Protein AF-A0A0A0BNF6-F1 (afdb_monomer_lite)

Secondary structure (DSSP, 8-state):
--EEEEEEE--GGG--GGGGHHHHTTSS-PPPPPPSB-S-HHHHHHHT--SEEEEEEEEEEEETTEEEEEEE-TT-EEEEPEEEEGGGTEEEEPEEPPPEEEEEE-TTSSEEEEEEEEEEE-SS-EEEEETTEEEEEPPEEEEEEEEEEETTS-EEEEEEEE-SSSEEEEE-TT-BEEEEE----HHHHHHT--TTSSGGGT--PPPPEEEPPPHHHHHHHHHHHHT--EEEEE-TT-EEE-TT----EEEEEEES-EEEEETTEEEEEE-TT-EESTTHHHHSS-SSEEEESS-EEEEEEEGGGS-HHHHHHHHHHHHHHHHHHHHHH-

Organism: NCBI:txid947969

pLDDT: mean 84.26, std 13.22, range [32.94, 98.62]

Radius of gyration: 20.87 Å; chains: 1; bounding box: 51×52×54 Å

Foldseek 3Di:
DFKKKKFAFAAPLLQDDPSCVCCVVQFFHHADDDDQFDDDPPVCQVVQRTAKMAMWDWAFDDDPLFGPWIGTDPVGAMDGGWTQGNNNPDTFDWAWDDKDWDWAADPRRFKIKIKIKTWTFGRFFDFEQAVNDTDRGGAIWIWIKIWIAGSVRDIDIDTFATQLDDKMWMAGPRRGTFKIQFARPVVCSRYPDHPCCPVVNPHGHGTDMDGDDDPLLVVVVVLLVVVVFDKDKDAAFAWPFAFFAFDQKKKAWAGAKKFWAAPNHTQDIDGGSDIPPLVCNVVRTRRTIIGGRHTTMIGMDGNVSDDNVSSVVSVVVVVVVSVVSVVVVD

Structure (mmCIF, N/CA/C/O backbone):
data_AF-A0A0A0BNF6-F1
#
_entry.id   AF-A0A0A0BNF6-F1
#
loop_
_atom_site.group_PDB
_atom_site.id
_atom_site.type_symbol
_atom_site.label_atom_id
_atom_site.label_alt_id
_atom_site.label_comp_id
_atom_site.label_asym_id
_atom_site.label_entity_id
_atom_site.label_seq_id
_atom_site.pdbx_PDB_ins_code
_atom_site.Cartn_x
_atom_site.Cartn_y
_atom_site.Cartn_z
_atom_site.occupancy
_atom_site.B_iso_or_equiv
_atom_site.auth_seq_id
_atom_site.auth_comp_id
_atom_site.auth_asym_id
_atom_site.auth_atom_id
_atom_site.pdbx_PDB_model_num
ATOM 1 N N . MET A 1 1 ? 2.197 -11.815 -17.106 1.00 76.81 1 MET A N 1
ATOM 2 C CA . MET A 1 1 ? 3.406 -11.113 -17.608 1.00 76.81 1 MET A CA 1
ATOM 3 C C . MET A 1 1 ? 4.008 -10.358 -16.437 1.00 76.81 1 MET A C 1
ATOM 5 O O . MET A 1 1 ? 3.214 -9.896 -15.624 1.00 76.81 1 MET A O 1
ATOM 9 N N . PRO A 1 2 ? 5.340 -10.237 -16.316 1.00 91.12 2 PRO A N 1
ATOM 10 C CA . PRO A 1 2 ? 5.948 -9.496 -15.217 1.00 91.12 2 PRO A CA 1
ATOM 11 C C . PRO A 1 2 ? 5.423 -8.064 -15.157 1.00 91.12 2 PRO A C 1
ATOM 13 O O . PRO A 1 2 ? 5.433 -7.333 -16.150 1.00 91.12 2 PRO A O 1
ATOM 16 N N . GLY A 1 3 ? 4.923 -7.674 -13.995 1.00 95.75 3 GLY A N 1
ATOM 17 C CA . GLY A 1 3 ? 4.347 -6.360 -13.821 1.00 95.75 3 GLY A CA 1
ATOM 18 C C . GLY A 1 3 ? 3.919 -6.103 -12.394 1.00 95.75 3 GLY A C 1
ATOM 19 O O . GLY A 1 3 ? 3.832 -7.012 -11.574 1.00 95.75 3 GLY A O 1
ATOM 20 N N . VAL A 1 4 ? 3.658 -4.835 -12.127 1.00 98.00 4 VAL A N 1
ATOM 21 C CA . VAL A 1 4 ? 3.095 -4.353 -10.874 1.00 98.00 4 VAL A CA 1
ATOM 22 C C . VAL A 1 4 ? 2.164 -3.194 -11.187 1.00 98.00 4 VAL A C 1
ATOM 24 O O . VAL A 1 4 ? 2.444 -2.357 -12.052 1.00 98.00 4 VAL A O 1
ATOM 27 N N . THR A 1 5 ? 1.028 -3.156 -10.505 1.00 98.06 5 THR A N 1
ATOM 28 C CA . THR A 1 5 ? 0.061 -2.069 -10.634 1.00 98.06 5 THR A CA 1
ATOM 29 C C . THR A 1 5 ? -0.283 -1.540 -9.258 1.00 98.06 5 THR A C 1
ATOM 31 O O . THR A 1 5 ? -0.680 -2.305 -8.397 1.00 98.06 5 THR A O 1
ATOM 34 N N . SER A 1 6 ? -0.199 -0.231 -9.049 1.00 97.25 6 SER A N 1
ATOM 35 C CA . SER A 1 6 ? -0.789 0.417 -7.882 1.00 97.25 6 SER A CA 1
ATOM 36 C C . SER A 1 6 ? -2.093 1.111 -8.257 1.00 97.25 6 SER A C 1
ATOM 38 O O . SER A 1 6 ? -2.159 1.778 -9.289 1.00 97.25 6 SER A O 1
ATOM 40 N N . VAL A 1 7 ? -3.116 0.982 -7.411 1.00 95.44 7 VAL A N 1
ATOM 41 C CA . VAL A 1 7 ? -4.416 1.653 -7.532 1.00 95.44 7 VAL A CA 1
ATOM 42 C C . VAL A 1 7 ? -4.679 2.474 -6.277 1.00 95.44 7 VAL A C 1
ATOM 44 O O . VAL A 1 7 ? -4.701 1.962 -5.160 1.00 95.44 7 VAL A O 1
ATOM 47 N N . SER A 1 8 ? -4.918 3.763 -6.477 1.00 91.50 8 SER A N 1
ATOM 48 C CA . SER A 1 8 ? -5.162 4.736 -5.417 1.00 91.50 8 SER A CA 1
ATOM 49 C C . SER A 1 8 ? -6.657 5.005 -5.274 1.00 91.50 8 SER A C 1
ATOM 51 O O . SER A 1 8 ? -7.303 5.340 -6.269 1.00 91.50 8 SER A O 1
ATOM 53 N N . TRP A 1 9 ? -7.214 4.926 -4.068 1.00 87.69 9 TRP A N 1
ATOM 54 C CA . TRP A 1 9 ? -8.649 5.103 -3.810 1.00 87.69 9 TRP A CA 1
ATOM 55 C C . TRP A 1 9 ? -8.900 5.734 -2.437 1.00 87.69 9 TRP A C 1
ATOM 57 O O . TRP A 1 9 ? -8.053 5.652 -1.550 1.00 87.69 9 TRP A O 1
ATOM 67 N N . ILE A 1 10 ? -10.040 6.412 -2.273 1.00 81.19 10 ILE A N 1
ATOM 68 C CA . ILE A 1 10 ? -10.411 7.111 -1.036 1.00 81.19 10 ILE A CA 1
ATOM 69 C C . ILE A 1 10 ? -11.354 6.237 -0.195 1.00 81.19 10 ILE A C 1
ATOM 71 O O . ILE A 1 10 ? -12.571 6.280 -0.414 1.00 81.19 10 ILE A O 1
ATOM 75 N N . PRO A 1 11 ? -10.824 5.495 0.792 1.00 75.25 11 PRO A N 1
ATOM 76 C CA . PRO A 1 11 ? -11.641 4.835 1.799 1.00 75.25 11 PRO A CA 1
ATOM 77 C C . PRO A 1 11 ? -12.387 5.839 2.677 1.00 75.25 11 PRO A C 1
ATOM 79 O O . PRO A 1 11 ? -11.912 6.943 2.964 1.00 75.25 11 PRO A O 1
ATOM 82 N N . SER A 1 12 ? -13.559 5.430 3.152 1.00 70.88 12 SER A N 1
ATOM 83 C CA . SER A 1 12 ? -14.419 6.270 3.989 1.00 70.88 12 SER A CA 1
ATOM 84 C C . SER A 1 12 ? -13.810 6.595 5.358 1.00 70.88 12 SER A C 1
ATOM 86 O O . SER A 1 12 ? -13.983 7.697 5.880 1.00 70.88 12 SER A O 1
ATOM 88 N N . GLU A 1 13 ? -13.046 5.660 5.911 1.00 70.75 13 GLU A N 1
ATOM 89 C CA . GLU A 1 13 ? -12.443 5.684 7.241 1.00 70.75 13 GLU A CA 1
ATOM 90 C C . GLU A 1 13 ? -11.229 6.621 7.353 1.00 70.75 13 GLU A C 1
ATOM 92 O O . GLU A 1 13 ? -10.901 7.084 8.455 1.00 70.75 13 GLU A O 1
ATOM 97 N N . LEU A 1 14 ? -10.604 6.964 6.219 1.00 68.62 14 LEU A N 1
ATOM 98 C CA . LEU A 1 14 ? -9.517 7.946 6.158 1.00 68.62 14 LEU A CA 1
ATOM 99 C C . LEU A 1 14 ? -10.025 9.396 6.126 1.00 68.62 14 LEU A C 1
ATOM 101 O O . LEU A 1 14 ? -9.249 10.325 6.340 1.00 68.62 14 LEU A O 1
ATOM 105 N N . ILE A 1 15 ? -11.324 9.628 5.902 1.00 69.88 15 ILE A N 1
ATOM 106 C CA . ILE A 1 15 ? -11.892 10.981 5.825 1.00 69.88 15 ILE A CA 1
ATOM 107 C C . ILE A 1 15 ? -12.547 11.352 7.154 1.00 69.88 15 ILE A C 1
ATOM 109 O O . ILE A 1 15 ? -13.624 10.869 7.517 1.00 69.88 15 ILE A O 1
ATOM 113 N N . ARG A 1 16 ? -11.899 12.261 7.890 1.00 64.69 16 ARG A N 1
ATOM 114 C CA . ARG A 1 16 ? -12.320 12.680 9.236 1.00 64.69 16 ARG A CA 1
ATOM 115 C C . ARG A 1 16 ? -12.341 14.193 9.399 1.00 64.69 16 ARG A C 1
ATOM 117 O O . ARG A 1 16 ? -11.685 14.927 8.665 1.00 64.69 16 ARG A O 1
ATOM 124 N N . GLY A 1 17 ? -13.096 14.655 10.395 1.00 67.31 17 GLY A N 1
ATOM 125 C CA . GLY A 1 17 ? -13.172 16.074 10.738 1.00 67.31 17 GLY A CA 1
ATOM 126 C C . GLY A 1 17 ? -13.649 16.940 9.560 1.00 67.31 17 GLY A C 1
ATOM 127 O O . GLY A 1 17 ? -14.520 16.504 8.805 1.00 67.31 17 GLY A O 1
ATOM 128 N N . PRO A 1 18 ? -13.081 18.145 9.366 1.00 63.09 18 PRO A N 1
ATOM 129 C CA . PRO A 1 18 ? -13.495 19.070 8.306 1.00 63.09 18 PRO A CA 1
ATOM 130 C C . PRO A 1 18 ? -13.417 18.495 6.884 1.00 63.09 18 PRO A C 1
ATOM 132 O O . PRO A 1 18 ? -14.172 18.927 6.016 1.00 63.09 18 PRO A O 1
ATOM 135 N N . MET A 1 19 ? -12.568 17.486 6.643 1.00 66.75 19 MET A N 1
ATOM 136 C CA . MET A 1 19 ? -12.470 16.817 5.339 1.00 66.75 19 MET A CA 1
ATOM 137 C C . MET A 1 19 ? -13.726 16.047 4.943 1.00 66.75 19 MET A C 1
ATOM 139 O O . MET A 1 19 ? -13.903 15.757 3.764 1.00 66.75 19 MET A O 1
ATOM 143 N N . ARG A 1 20 ? -14.614 15.737 5.895 1.00 71.00 20 ARG A N 1
ATOM 144 C CA . ARG A 1 20 ? -15.896 15.083 5.611 1.00 71.00 20 ARG A CA 1
ATOM 145 C C . ARG A 1 20 ? -16.911 16.014 4.963 1.00 71.00 20 ARG A C 1
ATOM 147 O O . ARG A 1 20 ? -17.756 15.538 4.218 1.00 71.00 20 ARG A O 1
ATOM 154 N N . VAL A 1 21 ? -16.812 17.327 5.188 1.00 70.12 21 VAL A N 1
ATOM 155 C CA . VAL A 1 21 ? -17.841 18.302 4.782 1.00 70.12 21 VAL A CA 1
ATOM 156 C C . VAL A 1 21 ? -18.198 18.207 3.288 1.00 70.12 21 VAL A C 1
ATOM 158 O O . VAL A 1 21 ? -19.385 18.140 2.981 1.00 70.12 21 VAL A O 1
ATOM 161 N N . PRO A 1 22 ? -17.246 18.119 2.336 1.00 68.31 22 PRO A N 1
ATOM 162 C CA . PRO A 1 22 ? -17.598 17.957 0.924 1.00 68.31 22 PRO A CA 1
ATOM 163 C C . PRO A 1 22 ? -18.299 16.627 0.598 1.00 68.31 22 PRO A C 1
ATOM 165 O O . PRO A 1 22 ? -19.095 16.576 -0.338 1.00 68.31 22 PRO A O 1
ATOM 168 N N . PHE A 1 23 ? -18.014 15.561 1.349 1.00 73.12 23 PHE A N 1
ATOM 169 C CA . PHE A 1 23 ? -18.637 14.245 1.179 1.00 73.12 23 PHE A CA 1
ATOM 170 C C . PHE A 1 23 ? -20.057 14.245 1.757 1.00 73.12 23 PHE A C 1
ATOM 172 O O . PHE A 1 23 ? -20.996 13.850 1.073 1.00 73.12 23 PHE A O 1
ATOM 179 N N . ASP A 1 24 ? -20.229 14.777 2.971 1.00 70.56 24 ASP A N 1
ATOM 180 C CA . ASP A 1 24 ? -21.525 14.870 3.654 1.00 70.56 24 ASP A CA 1
ATOM 181 C C . ASP A 1 24 ? -22.503 15.808 2.907 1.00 70.56 24 ASP A C 1
ATOM 183 O O . ASP A 1 24 ? -23.712 15.587 2.914 1.00 70.56 24 ASP A O 1
ATOM 187 N N . LEU A 1 25 ? -21.987 16.831 2.208 1.00 70.50 25 LEU A N 1
ATOM 188 C CA . LEU A 1 25 ? -22.765 17.727 1.338 1.00 70.50 25 LEU A CA 1
ATOM 189 C C . LEU A 1 25 ? -23.039 17.154 -0.069 1.00 70.50 25 LEU A C 1
ATOM 191 O O . LEU A 1 25 ? -23.641 17.840 -0.896 1.00 70.50 25 LEU A O 1
ATOM 195 N N . GLY A 1 26 ? -22.578 15.936 -0.380 1.00 64.56 26 GLY A N 1
ATOM 196 C CA . GLY A 1 26 ? -22.773 15.298 -1.689 1.00 64.56 26 GLY A CA 1
ATOM 197 C C . GLY A 1 26 ? -21.989 15.942 -2.841 1.00 64.56 26 GLY A C 1
ATOM 198 O O . GLY A 1 26 ? -22.292 15.701 -4.014 1.00 64.56 26 GLY A O 1
ATOM 199 N N . LEU A 1 27 ? -20.980 16.766 -2.534 1.00 66.25 27 LEU A N 1
ATOM 200 C CA . LEU A 1 27 ? -20.121 17.395 -3.542 1.00 66.25 27 LEU A CA 1
ATOM 201 C C . LEU A 1 27 ? -19.157 16.378 -4.166 1.00 66.25 27 LEU A C 1
ATOM 203 O O . LEU A 1 27 ? -18.847 16.492 -5.349 1.00 66.25 27 LEU A O 1
ATOM 207 N N . THR A 1 28 ? -18.718 15.384 -3.391 1.00 69.56 28 THR A N 1
ATOM 208 C CA . THR A 1 28 ? -17.876 14.249 -3.808 1.00 69.56 28 THR A CA 1
ATOM 209 C C . THR A 1 28 ? -18.385 12.955 -3.163 1.00 69.56 28 THR A C 1
ATOM 211 O O . THR A 1 28 ? -19.236 12.993 -2.278 1.00 69.56 28 THR A O 1
ATOM 214 N N . HIS A 1 29 ? -17.868 11.807 -3.598 1.00 68.25 29 HIS A N 1
ATOM 215 C CA . HIS A 1 29 ? -18.202 10.491 -3.057 1.00 68.25 29 HIS A CA 1
ATOM 216 C C . HIS A 1 29 ? -16.966 9.783 -2.489 1.00 68.25 29 HIS A C 1
ATOM 218 O O . HIS A 1 29 ? -15.833 10.069 -2.895 1.00 68.25 29 HIS A O 1
ATOM 224 N N . TYR A 1 30 ? -17.208 8.850 -1.567 1.00 71.62 30 TYR A N 1
ATOM 225 C CA . TYR A 1 30 ? -16.242 7.816 -1.195 1.00 71.62 30 TYR A CA 1
ATOM 226 C C . TYR A 1 30 ? -16.080 6.822 -2.344 1.00 71.62 30 TYR A C 1
ATOM 228 O O . TYR A 1 30 ? -17.013 6.627 -3.129 1.00 71.62 30 TYR A O 1
ATOM 236 N N . ASP A 1 31 ? -14.912 6.200 -2.447 1.00 69.19 31 ASP A N 1
ATOM 237 C CA . ASP A 1 31 ? -14.696 5.153 -3.438 1.00 69.19 31 ASP A CA 1
ATOM 238 C C . ASP A 1 31 ? -15.110 3.808 -2.826 1.00 69.19 31 ASP A C 1
ATOM 240 O O . ASP A 1 31 ? -14.743 3.490 -1.695 1.00 69.19 31 ASP A O 1
ATOM 244 N N . GLU A 1 32 ? -15.885 3.008 -3.559 1.00 76.25 32 GLU A N 1
ATOM 245 C CA . GLU A 1 32 ? -15.980 1.582 -3.241 1.00 76.25 32 GLU A CA 1
ATOM 246 C C . GLU A 1 32 ? -14.586 0.961 -3.416 1.00 76.25 32 GLU A C 1
ATOM 248 O O . GLU A 1 32 ? -13.940 1.268 -4.431 1.00 76.25 32 GLU A O 1
ATOM 253 N N . PRO A 1 33 ? -14.146 0.074 -2.501 1.00 82.25 33 PRO A N 1
ATOM 254 C CA . PRO A 1 33 ? -12.843 -0.569 -2.598 1.00 82.25 33 PRO A CA 1
ATOM 255 C C . PRO A 1 33 ? -12.634 -1.163 -3.995 1.00 82.25 33 PRO A C 1
ATOM 257 O O . PRO A 1 33 ? -13.583 -1.723 -4.562 1.00 82.25 33 PRO A O 1
ATOM 260 N N . PRO A 1 34 ? -11.445 -1.018 -4.597 1.00 89.12 34 PRO A N 1
ATOM 261 C CA . PRO A 1 34 ? -11.097 -1.749 -5.807 1.00 89.12 34 PRO A CA 1
ATOM 262 C C . PRO A 1 34 ? -11.334 -3.268 -5.647 1.00 89.12 34 PRO A C 1
ATOM 264 O O . PRO A 1 34 ? -11.399 -3.761 -4.524 1.00 89.12 34 PRO A O 1
ATOM 267 N N . PRO A 1 35 ? -11.525 -4.021 -6.742 1.00 90.88 35 PRO A N 1
ATOM 268 C CA . PRO A 1 35 ? -11.655 -5.476 -6.662 1.00 90.88 35 PRO A CA 1
ATOM 269 C C . PRO A 1 35 ? -10.321 -6.134 -6.279 1.00 90.88 35 PRO A C 1
ATOM 271 O O . PRO A 1 35 ? -9.269 -5.600 -6.604 1.00 90.88 35 PRO A O 1
ATOM 274 N N . ASP A 1 36 ? -10.363 -7.334 -5.692 1.00 90.88 36 ASP A N 1
ATOM 275 C CA . ASP A 1 36 ? -9.155 -8.131 -5.388 1.00 90.88 36 ASP A CA 1
ATOM 276 C C . ASP A 1 36 ? -8.396 -8.588 -6.639 1.00 90.88 36 ASP A C 1
ATOM 278 O O . ASP A 1 36 ? -7.227 -8.962 -6.564 1.00 90.88 36 ASP A O 1
ATOM 282 N N . HIS A 1 37 ? -9.072 -8.566 -7.789 1.00 94.19 37 HIS A N 1
ATOM 283 C CA . HIS A 1 37 ? -8.497 -8.884 -9.083 1.00 94.19 37 HIS A CA 1
ATOM 284 C C . HIS A 1 37 ? -8.765 -7.765 -10.095 1.00 94.19 37 HIS A C 1
ATOM 286 O O . HIS A 1 37 ? -9.909 -7.341 -10.288 1.00 94.19 37 HIS A O 1
ATOM 292 N N . LEU A 1 38 ? -7.715 -7.276 -10.754 1.00 93.19 38 LEU A N 1
ATOM 293 C CA . LEU A 1 38 ? -7.802 -6.212 -11.753 1.00 93.19 38 LEU A CA 1
ATOM 294 C C . LEU A 1 38 ? -8.025 -6.765 -13.163 1.00 93.19 38 LEU A C 1
ATOM 296 O O . LEU A 1 38 ? -7.084 -6.927 -13.935 1.00 93.19 38 LEU A O 1
ATOM 300 N N . ASP A 1 39 ? -9.293 -6.949 -13.530 1.00 89.56 39 ASP A N 1
ATOM 301 C CA . ASP A 1 39 ? -9.667 -7.404 -14.877 1.00 89.56 39 ASP A CA 1
ATOM 302 C C . ASP A 1 39 ? -9.733 -6.267 -15.911 1.00 89.56 39 ASP A C 1
ATOM 304 O O . ASP A 1 39 ? -9.170 -6.357 -17.002 1.00 89.56 39 ASP A O 1
ATOM 308 N N . ASP A 1 40 ? -10.439 -5.178 -15.586 1.00 90.31 40 ASP A N 1
ATOM 309 C CA . ASP A 1 40 ? -10.732 -4.090 -16.527 1.00 90.31 40 ASP A CA 1
ATOM 310 C C . ASP A 1 40 ? -10.530 -2.711 -15.878 1.00 90.31 40 ASP A C 1
ATOM 312 O O . ASP A 1 40 ? -11.454 -2.059 -15.374 1.00 90.31 40 ASP A O 1
ATOM 316 N N . LEU A 1 41 ? -9.286 -2.225 -15.939 1.00 90.69 41 LEU A N 1
ATOM 317 C CA . LEU A 1 41 ? -8.921 -0.876 -15.493 1.00 90.69 41 LEU A CA 1
ATOM 318 C C . LEU A 1 41 ? -9.710 0.222 -16.226 1.00 90.69 41 LEU A C 1
ATOM 320 O O . LEU A 1 41 ? -9.985 1.277 -15.647 1.00 90.69 41 LEU A O 1
ATOM 324 N N . ALA A 1 42 ? -10.101 0.005 -17.486 1.00 90.00 42 ALA A N 1
ATOM 325 C CA . ALA A 1 42 ? -10.857 0.990 -18.250 1.00 90.00 42 ALA A CA 1
ATOM 326 C C . ALA A 1 42 ? -12.309 1.090 -17.757 1.00 90.00 42 ALA A C 1
ATOM 328 O O . ALA A 1 42 ? -12.857 2.196 -17.685 1.00 90.00 42 ALA A O 1
ATOM 329 N N . ALA A 1 43 ? -12.939 -0.025 -17.378 1.00 90.69 43 ALA A N 1
ATOM 330 C CA . ALA A 1 43 ? -14.236 -0.025 -16.704 1.00 90.69 43 ALA A CA 1
ATOM 331 C C . ALA A 1 43 ? -14.167 0.669 -15.341 1.00 90.69 43 ALA A C 1
ATOM 333 O O . ALA A 1 43 ? -14.973 1.570 -15.092 1.00 90.69 43 ALA A O 1
ATOM 334 N N . LEU A 1 44 ? -13.172 0.340 -14.506 1.00 90.31 44 LEU A N 1
ATOM 335 C CA . LEU A 1 44 ? -12.977 0.999 -13.208 1.00 90.31 44 LEU A CA 1
ATOM 336 C C . LEU A 1 44 ? -12.803 2.516 -13.368 1.00 90.31 44 LEU A C 1
ATOM 338 O O . LEU A 1 44 ? -13.416 3.301 -12.638 1.00 90.31 44 LEU A O 1
ATOM 342 N N . ARG A 1 45 ? -12.047 2.951 -14.385 1.00 88.19 45 ARG A N 1
ATOM 343 C CA . ARG A 1 45 ? -11.871 4.375 -14.697 1.00 88.19 45 ARG A CA 1
ATOM 344 C C . ARG A 1 45 ? -13.183 5.046 -15.091 1.00 88.19 45 ARG A C 1
ATOM 346 O O . ARG A 1 45 ? -13.485 6.125 -14.587 1.00 88.19 45 ARG A O 1
ATOM 353 N N . ARG A 1 46 ? -13.964 4.430 -15.990 1.00 86.69 46 ARG A N 1
ATOM 354 C CA . ARG A 1 46 ? -15.270 4.958 -16.439 1.00 86.69 46 ARG A CA 1
ATOM 355 C C . ARG A 1 46 ? -16.270 5.074 -15.290 1.00 86.69 46 ARG A C 1
ATOM 357 O O . ARG A 1 46 ? -17.070 6.007 -15.287 1.00 86.69 46 ARG A O 1
ATOM 364 N N . ALA A 1 47 ? -16.202 4.153 -14.333 1.00 83.75 47 ALA A N 1
ATOM 365 C CA . ALA A 1 47 ? -17.023 4.154 -13.129 1.00 83.75 47 ALA A CA 1
ATOM 366 C C . ALA A 1 47 ? -16.524 5.129 -12.041 1.00 83.75 47 ALA A C 1
ATOM 368 O O . ALA A 1 47 ? -17.234 5.354 -11.067 1.00 83.75 47 ALA A O 1
ATOM 369 N N . GLY A 1 48 ? -15.340 5.737 -12.200 1.00 81.94 48 GLY A N 1
ATOM 370 C CA . GLY A 1 48 ? -14.760 6.639 -11.198 1.00 81.94 48 GLY A CA 1
ATOM 371 C C . GLY A 1 48 ? -14.328 5.916 -9.918 1.00 81.94 48 GLY A C 1
ATOM 372 O O . GLY A 1 48 ? -14.441 6.474 -8.835 1.00 81.94 48 GLY A O 1
ATOM 373 N N . ARG A 1 49 ? -13.872 4.662 -10.039 1.00 85.38 49 ARG A N 1
ATOM 374 C CA . ARG A 1 49 ? -13.565 3.755 -8.915 1.00 85.38 49 ARG A CA 1
ATOM 375 C C . ARG A 1 49 ? -12.143 3.875 -8.362 1.00 85.38 49 ARG A C 1
ATOM 377 O O . ARG A 1 49 ? -11.776 3.141 -7.455 1.00 85.38 49 ARG A O 1
ATOM 384 N N . PHE A 1 50 ? -11.339 4.778 -8.913 1.00 88.81 50 PHE A N 1
ATOM 385 C CA . PHE A 1 50 ? -9.999 5.081 -8.423 1.00 88.81 50 PHE A CA 1
ATOM 386 C C . PHE A 1 50 ? -9.637 6.538 -8.708 1.00 88.81 50 PHE A C 1
ATOM 388 O O . PHE A 1 50 ? -10.209 7.187 -9.587 1.00 88.81 50 PHE A O 1
ATOM 395 N N . ARG A 1 51 ? -8.630 7.042 -7.994 1.00 87.06 51 ARG A N 1
ATOM 396 C CA . ARG A 1 51 ? -8.046 8.378 -8.176 1.00 87.06 51 ARG A CA 1
ATOM 397 C C . ARG A 1 51 ? -6.852 8.361 -9.108 1.00 87.06 51 ARG A C 1
ATOM 399 O O . ARG A 1 51 ? -6.712 9.257 -9.938 1.00 87.06 51 ARG A O 1
ATOM 406 N N . MET A 1 52 ? -6.024 7.333 -9.000 1.00 91.50 52 MET A N 1
ATOM 407 C CA . MET A 1 52 ? -4.820 7.187 -9.802 1.00 91.50 52 MET A CA 1
ATOM 408 C C . MET A 1 52 ? -4.419 5.716 -9.902 1.00 91.50 52 MET A C 1
ATOM 410 O O . MET A 1 52 ? -4.620 4.956 -8.959 1.00 91.50 52 MET A O 1
ATOM 414 N N . VAL A 1 53 ? -3.852 5.342 -11.042 1.00 95.06 53 VAL A N 1
ATOM 415 C CA . VAL A 1 53 ? -3.175 4.070 -11.278 1.00 95.06 53 VAL A CA 1
ATOM 416 C C . VAL A 1 53 ? -1.737 4.352 -11.698 1.00 95.06 53 VAL A C 1
ATOM 418 O O . VAL A 1 53 ? -1.509 5.247 -12.511 1.00 95.06 53 VAL A O 1
ATOM 421 N N . ASN A 1 54 ? -0.789 3.576 -11.181 1.00 97.44 54 ASN A N 1
ATOM 422 C CA . ASN A 1 54 ? 0.574 3.465 -11.704 1.00 97.44 54 ASN A CA 1
ATOM 423 C C . ASN A 1 54 ? 0.780 2.023 -12.149 1.00 97.44 54 ASN A C 1
ATOM 425 O O . ASN A 1 54 ? 0.710 1.128 -11.312 1.00 97.44 54 ASN A O 1
ATOM 429 N N . ARG A 1 55 ? 1.000 1.786 -13.440 1.00 97.56 55 ARG A N 1
ATOM 430 C CA . ARG A 1 55 ? 1.232 0.444 -13.976 1.00 97.56 55 ARG A CA 1
ATOM 431 C C . ARG A 1 55 ? 2.628 0.356 -14.572 1.00 97.56 55 ARG A C 1
ATOM 433 O O . ARG A 1 55 ? 2.978 1.185 -15.410 1.00 97.56 55 ARG A O 1
ATOM 440 N N . VAL A 1 56 ? 3.389 -0.662 -14.177 1.00 98.31 56 VAL A N 1
ATOM 441 C CA . VAL A 1 56 ? 4.700 -1.003 -14.743 1.00 98.31 56 VAL A CA 1
ATOM 442 C C . VAL A 1 56 ? 4.643 -2.427 -15.268 1.00 98.31 56 VAL A C 1
ATOM 444 O O . VAL A 1 56 ? 4.372 -3.356 -14.516 1.00 98.31 56 VAL A O 1
ATOM 447 N N . VAL A 1 57 ? 4.879 -2.593 -16.565 1.00 97.69 57 VAL A N 1
ATOM 448 C CA . VAL A 1 57 ? 4.950 -3.886 -17.249 1.00 97.69 57 VAL A CA 1
ATOM 449 C C . VAL A 1 57 ? 6.161 -3.858 -18.172 1.00 97.69 57 VAL A C 1
ATOM 451 O O . VAL A 1 57 ? 6.276 -2.998 -19.050 1.00 97.69 57 VAL A O 1
ATOM 454 N N . ALA A 1 58 ? 7.089 -4.779 -17.970 1.00 97.88 58 ALA A N 1
ATOM 455 C CA . ALA A 1 58 ? 8.312 -4.835 -18.752 1.00 97.88 58 ALA A CA 1
ATOM 456 C C . ALA A 1 58 ? 8.815 -6.272 -18.866 1.00 97.88 58 ALA A C 1
ATOM 458 O O . ALA A 1 58 ? 8.428 -7.148 -18.095 1.00 97.88 58 ALA A O 1
ATOM 459 N N . GLU A 1 59 ? 9.696 -6.490 -19.832 1.00 97.00 59 GLU A N 1
ATOM 460 C CA . GLU A 1 59 ? 10.405 -7.750 -20.031 1.00 97.00 59 GLU A CA 1
ATOM 461 C C . GLU A 1 59 ? 11.910 -7.502 -19.967 1.00 97.00 59 GLU A C 1
ATOM 463 O O . GLU A 1 59 ? 12.384 -6.479 -20.464 1.00 97.00 59 GLU A O 1
ATOM 468 N N . ALA A 1 60 ? 12.662 -8.425 -19.365 1.00 97.44 60 ALA A N 1
ATOM 469 C CA . ALA A 1 60 ? 14.118 -8.364 -19.390 1.00 97.44 60 ALA A CA 1
ATOM 470 C C . ALA A 1 60 ? 14.627 -8.705 -20.795 1.00 97.44 60 ALA A C 1
ATOM 472 O O . ALA A 1 60 ? 14.165 -9.658 -21.423 1.00 97.44 60 ALA A O 1
ATOM 473 N N . GLU A 1 61 ? 15.604 -7.943 -21.270 1.00 97.75 61 GLU A N 1
ATOM 474 C CA . GLU A 1 61 ? 16.389 -8.296 -22.448 1.00 97.75 61 GLU A CA 1
ATOM 475 C C . GLU A 1 61 ? 17.585 -9.120 -21.963 1.00 97.75 61 GLU A C 1
ATOM 477 O O . GLU A 1 61 ? 18.330 -8.669 -21.091 1.00 97.75 61 GLU A O 1
ATOM 482 N N . VAL A 1 62 ? 17.719 -10.354 -22.462 1.00 97.38 62 VAL A N 1
ATOM 483 C CA . VAL A 1 62 ? 18.711 -11.325 -21.979 1.00 97.38 62 VAL A CA 1
ATOM 484 C C . VAL A 1 62 ? 19.577 -11.808 -23.138 1.00 97.38 62 VAL A C 1
ATOM 486 O O . VAL A 1 62 ? 19.066 -12.353 -24.116 1.00 97.38 62 VAL A O 1
ATOM 489 N N . GLU A 1 63 ? 20.892 -11.659 -22.996 1.00 96.88 63 GLU A N 1
ATOM 490 C CA . GLU A 1 63 ? 21.911 -12.136 -23.934 1.00 96.88 63 GLU A CA 1
ATOM 491 C C . GLU A 1 63 ? 22.906 -13.029 -23.186 1.00 96.88 63 GLU A C 1
ATOM 493 O O . GLU A 1 63 ? 23.398 -12.665 -22.120 1.00 96.88 63 GLU A O 1
ATOM 498 N N . ASP A 1 64 ? 23.169 -14.230 -23.709 1.00 94.50 64 ASP A N 1
ATOM 499 C CA . ASP A 1 64 ? 24.090 -15.210 -23.108 1.00 94.50 64 ASP A CA 1
ATOM 500 C C . ASP A 1 64 ? 23.854 -15.462 -21.601 1.00 94.50 64 ASP A C 1
ATOM 502 O O . ASP A 1 64 ? 24.783 -15.655 -20.814 1.00 94.50 64 ASP A O 1
ATOM 506 N N . GLY A 1 65 ? 22.582 -15.452 -21.186 1.00 92.94 65 GLY A N 1
ATOM 507 C CA . GLY A 1 65 ? 22.171 -15.661 -19.794 1.00 92.94 65 GLY A CA 1
ATOM 508 C C . GLY A 1 65 ? 22.384 -14.459 -18.867 1.00 92.94 65 GLY A C 1
ATOM 509 O O . GLY A 1 65 ? 22.248 -14.614 -17.655 1.00 92.94 65 GLY A O 1
ATOM 510 N N . ARG A 1 66 ? 22.707 -13.274 -19.402 1.00 96.56 66 ARG A N 1
ATOM 511 C CA . ARG A 1 66 ? 22.828 -12.016 -18.650 1.00 96.56 66 ARG A CA 1
ATOM 512 C C . ARG A 1 66 ? 21.788 -11.007 -19.106 1.00 96.56 66 ARG A C 1
ATOM 514 O O . ARG A 1 66 ? 21.504 -10.892 -20.294 1.00 96.56 66 ARG A O 1
ATOM 521 N N . VAL A 1 67 ? 21.254 -10.245 -18.163 1.00 97.56 67 VAL A N 1
ATOM 522 C CA . VAL A 1 67 ? 20.369 -9.122 -18.453 1.00 97.56 67 VAL A CA 1
ATOM 523 C C . VAL A 1 67 ? 21.182 -7.966 -19.033 1.00 97.56 67 VAL A C 1
ATOM 525 O O . VAL A 1 67 ? 22.167 -7.538 -18.433 1.00 97.56 67 VAL A O 1
ATOM 528 N N . THR A 1 68 ? 20.764 -7.456 -20.189 1.00 97.81 68 THR A N 1
ATOM 529 C CA . THR A 1 68 ? 21.397 -6.325 -20.891 1.00 97.81 68 THR A CA 1
ATOM 530 C C . THR A 1 68 ? 20.520 -5.077 -20.916 1.00 97.81 68 THR A C 1
ATOM 532 O O . THR A 1 68 ? 21.017 -3.975 -21.153 1.00 97.81 68 THR A O 1
ATOM 535 N N . GLY A 1 69 ? 19.229 -5.224 -20.625 1.00 97.81 69 GLY A N 1
ATOM 536 C CA . GLY A 1 69 ? 18.260 -4.141 -20.687 1.00 97.81 69 GLY A CA 1
ATOM 537 C C . GLY A 1 69 ? 16.864 -4.584 -20.270 1.00 97.81 69 GLY A C 1
ATOM 538 O O . GLY A 1 69 ? 16.661 -5.684 -19.753 1.00 97.81 69 GLY A O 1
ATOM 539 N N . ALA A 1 70 ? 15.891 -3.707 -20.499 1.00 97.75 70 ALA A N 1
ATOM 540 C CA . ALA A 1 70 ? 14.481 -4.023 -20.336 1.00 97.75 70 ALA A CA 1
ATOM 541 C C . ALA A 1 70 ? 13.655 -3.389 -21.451 1.00 97.75 70 ALA A C 1
ATOM 543 O O . ALA A 1 70 ? 13.750 -2.186 -21.717 1.00 97.75 70 ALA A O 1
ATOM 544 N N . ARG A 1 71 ? 12.746 -4.178 -22.015 1.00 97.44 71 ARG A N 1
ATOM 545 C CA . ARG A 1 71 ? 11.712 -3.703 -22.922 1.00 97.44 71 ARG A CA 1
ATOM 546 C C . ARG A 1 71 ? 10.484 -3.298 -22.116 1.00 97.44 71 ARG A C 1
ATOM 548 O O . ARG A 1 71 ? 9.714 -4.142 -21.661 1.00 97.44 71 ARG A O 1
ATOM 555 N N . VAL A 1 72 ? 10.292 -1.993 -21.944 1.00 97.75 72 VAL A N 1
ATOM 556 C CA . VAL A 1 72 ? 9.092 -1.442 -21.297 1.00 97.75 72 VAL A CA 1
ATOM 557 C C . VAL A 1 72 ? 7.902 -1.566 -22.246 1.00 97.75 72 VAL A C 1
ATOM 559 O O . VAL A 1 72 ? 7.944 -1.060 -23.369 1.00 97.75 72 VAL A O 1
ATOM 562 N N . LEU A 1 73 ? 6.843 -2.239 -21.799 1.00 96.94 73 LEU A N 1
ATOM 563 C CA . LEU A 1 73 ? 5.678 -2.516 -22.631 1.00 96.94 73 LEU A CA 1
ATOM 564 C C . LEU A 1 73 ? 4.716 -1.311 -22.700 1.00 96.94 73 LEU A C 1
ATOM 566 O O . LEU A 1 73 ? 4.685 -0.504 -21.763 1.00 96.94 73 LEU A O 1
ATOM 570 N N . PRO A 1 74 ? 3.926 -1.159 -23.786 1.00 95.25 74 PRO A N 1
ATOM 571 C CA . PRO A 1 74 ? 3.042 -0.004 -24.000 1.00 95.25 74 PRO A CA 1
ATOM 572 C C . PRO A 1 74 ? 1.975 0.217 -22.919 1.00 95.25 74 PRO A C 1
ATOM 574 O O . PRO A 1 74 ? 1.458 1.322 -22.784 1.00 95.25 74 PRO A O 1
ATOM 577 N N . GLU A 1 75 ? 1.632 -0.818 -22.153 1.00 92.38 75 GLU A N 1
ATOM 578 C CA . GLU A 1 75 ? 0.675 -0.769 -21.045 1.00 92.38 75 GLU A CA 1
ATOM 579 C C . GLU A 1 75 ? 1.237 -0.054 -19.804 1.00 92.38 75 GLU A C 1
ATOM 581 O O . GLU A 1 75 ? 0.490 0.226 -18.863 1.00 92.38 75 GLU A O 1
ATOM 586 N N . THR A 1 76 ? 2.543 0.228 -19.786 1.00 97.00 76 THR A N 1
ATOM 587 C CA . THR A 1 76 ? 3.217 0.942 -18.702 1.00 97.00 76 THR A CA 1
ATOM 588 C C . THR A 1 76 ? 2.887 2.429 -18.719 1.00 97.00 76 THR A C 1
ATOM 590 O O . THR A 1 76 ? 3.155 3.129 -19.697 1.00 97.00 76 THR A O 1
ATOM 593 N N . GLY A 1 77 ? 2.397 2.938 -17.592 1.00 96.06 77 GLY A N 1
ATOM 594 C CA . GLY A 1 77 ? 2.198 4.364 -17.376 1.00 96.06 77 GLY A CA 1
ATOM 595 C C . GLY A 1 77 ? 1.247 4.688 -16.231 1.00 96.06 77 GLY A C 1
ATOM 596 O O . GLY A 1 77 ? 0.630 3.812 -15.613 1.00 96.06 77 GLY A O 1
ATOM 597 N N . GLY A 1 78 ? 1.129 5.982 -15.964 1.00 94.62 78 GLY A N 1
ATOM 598 C CA . GLY A 1 78 ? 0.164 6.572 -15.058 1.00 94.62 78 GLY A CA 1
ATOM 599 C C . GLY A 1 78 ? -1.202 6.773 -15.703 1.00 94.62 78 GLY A C 1
ATOM 600 O O . GLY A 1 78 ? -1.324 7.301 -16.809 1.00 94.62 78 GLY A O 1
ATOM 601 N N . VAL A 1 79 ? -2.268 6.430 -14.981 1.00 91.69 79 VAL A N 1
ATOM 602 C CA . VAL A 1 79 ? -3.637 6.770 -15.377 1.00 91.69 79 VAL A CA 1
ATOM 603 C C . VAL A 1 79 ? -4.327 7.510 -14.251 1.00 91.69 79 VAL A C 1
ATOM 605 O O . VAL A 1 79 ? -4.526 6.989 -13.160 1.00 91.69 79 VAL A O 1
ATOM 608 N N . ILE A 1 80 ? -4.769 8.726 -14.541 1.00 87.94 80 ILE A N 1
ATOM 609 C CA . ILE A 1 80 ? -5.575 9.499 -13.608 1.00 87.94 80 ILE A CA 1
ATOM 610 C C . ILE A 1 80 ? -7.056 9.143 -13.760 1.00 87.94 80 ILE A C 1
ATOM 612 O O . ILE A 1 80 ? -7.604 9.061 -14.871 1.00 87.94 80 ILE A O 1
ATOM 616 N N . GLY A 1 81 ? -7.691 8.907 -12.613 1.00 83.56 81 GLY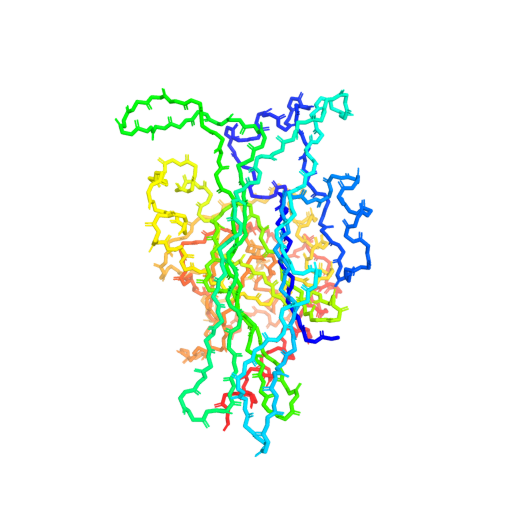 A N 1
ATOM 617 C CA . GLY A 1 81 ? -9.100 8.575 -12.498 1.00 83.56 81 GLY A CA 1
ATOM 618 C C . GLY A 1 81 ? -10.019 9.739 -12.858 1.00 83.56 81 GLY A C 1
ATOM 619 O O . GLY A 1 81 ? -9.604 10.891 -12.988 1.00 83.56 81 GLY A O 1
ATOM 620 N N . LEU A 1 82 ? -11.301 9.428 -13.020 1.00 78.69 82 LEU A N 1
ATOM 621 C CA . LEU A 1 82 ? -12.344 10.427 -13.220 1.00 78.69 82 LEU A CA 1
ATOM 622 C C . LEU A 1 82 ? -13.033 10.664 -11.881 1.00 78.69 82 LEU A C 1
ATOM 624 O O . LEU A 1 82 ? -13.604 9.738 -11.316 1.00 78.69 82 LEU A O 1
ATOM 628 N N . THR A 1 83 ? -12.993 11.895 -11.371 1.00 72.38 83 THR A N 1
ATOM 629 C CA . THR A 1 83 ? -13.774 12.239 -10.176 1.00 72.38 83 THR A CA 1
ATOM 630 C C . THR A 1 83 ? -15.130 12.782 -10.592 1.00 72.38 83 THR A C 1
ATOM 632 O O . THR A 1 83 ? -15.221 13.794 -11.293 1.00 72.38 83 THR A O 1
ATOM 635 N N . ASN A 1 84 ? -16.174 12.095 -10.139 1.00 70.25 84 ASN A N 1
ATOM 636 C CA . ASN A 1 84 ? -17.557 12.511 -10.287 1.00 70.25 84 ASN A CA 1
ATOM 637 C C . ASN A 1 84 ? -17.903 13.467 -9.137 1.00 70.25 84 ASN A C 1
ATOM 639 O O . ASN A 1 84 ? -17.849 13.088 -7.969 1.00 70.25 84 ASN A O 1
ATOM 643 N N . LEU A 1 85 ? -18.255 14.707 -9.463 1.00 68.50 85 LEU A N 1
ATOM 644 C CA . LEU A 1 85 ? -18.766 15.687 -8.507 1.00 68.50 85 LEU A CA 1
ATOM 645 C C . LEU A 1 85 ? -20.278 15.837 -8.660 1.00 68.50 85 LEU A C 1
ATOM 647 O O . LEU A 1 85 ? -20.833 15.532 -9.721 1.00 68.50 85 LEU A O 1
ATOM 651 N N . LEU A 1 86 ? -20.936 16.338 -7.609 1.00 65.25 86 LEU A N 1
ATOM 652 C CA . LEU A 1 86 ? -22.366 16.678 -7.624 1.00 65.25 86 LEU A CA 1
ATOM 653 C C . LEU A 1 86 ? -23.236 15.507 -8.121 1.00 65.25 86 LEU A C 1
ATOM 655 O O . LEU A 1 86 ? -23.982 15.637 -9.097 1.00 65.25 86 LEU A O 1
ATOM 659 N N . GLY A 1 87 ? -23.065 14.327 -7.521 1.00 64.19 87 GLY A N 1
ATOM 660 C CA . GLY A 1 87 ? -23.798 13.115 -7.911 1.00 64.19 87 GLY A CA 1
ATOM 661 C C . GLY A 1 87 ? -23.514 12.617 -9.338 1.00 64.19 87 GLY A C 1
ATOM 662 O O . GLY A 1 87 ? -24.335 11.907 -9.908 1.00 64.19 87 GLY A O 1
ATOM 663 N N . GLY A 1 88 ? -22.381 13.006 -9.937 1.00 64.00 88 GLY A N 1
ATOM 664 C CA . GLY A 1 88 ? -21.983 12.606 -11.293 1.00 64.00 88 GLY A CA 1
ATOM 665 C C . GLY A 1 88 ? -22.401 13.565 -12.405 1.00 64.00 88 GLY A C 1
ATOM 666 O O . GLY A 1 88 ? -22.115 13.293 -13.569 1.00 64.00 88 GLY A O 1
ATOM 667 N N . SER A 1 89 ? -23.020 14.699 -12.065 1.00 58.41 89 SER A N 1
ATOM 668 C CA . SER A 1 89 ? -23.390 15.735 -13.040 1.00 58.41 89 SER A CA 1
ATOM 669 C C . SER A 1 89 ? -22.186 16.503 -13.598 1.00 58.41 89 SER A C 1
ATOM 671 O O . SER A 1 89 ? -22.270 17.054 -14.696 1.00 58.41 89 SER A O 1
ATOM 673 N N . VAL A 1 90 ? -21.051 16.509 -12.887 1.00 62.09 90 VAL A N 1
ATOM 674 C CA . VAL A 1 90 ? -19.811 17.153 -13.335 1.00 62.09 90 VAL A CA 1
ATOM 675 C C . VAL A 1 90 ? -18.632 16.195 -13.193 1.00 62.09 90 VAL A C 1
ATOM 677 O O . VAL A 1 90 ? -18.413 15.614 -12.133 1.00 62.09 90 VAL A O 1
ATOM 680 N N . ARG A 1 91 ? -17.835 16.054 -14.258 1.00 64.50 91 ARG A N 1
ATOM 681 C CA . ARG A 1 91 ? -16.567 15.312 -14.247 1.00 64.50 91 ARG A CA 1
ATOM 682 C C . ARG A 1 91 ? -15.414 16.284 -14.419 1.00 64.50 91 ARG A C 1
ATOM 684 O O . ARG A 1 91 ? -15.301 16.912 -15.469 1.00 64.50 91 ARG A O 1
ATOM 691 N N . PHE A 1 92 ? -14.556 16.389 -13.410 1.00 61.59 92 PHE A N 1
ATOM 692 C CA . PHE A 1 92 ? -13.323 17.165 -13.527 1.00 61.59 92 PHE A CA 1
ATOM 693 C C . PHE A 1 92 ? -12.162 16.253 -13.932 1.00 61.59 92 PHE A C 1
ATOM 695 O O . PHE A 1 92 ? -11.944 15.228 -13.275 1.00 61.59 92 PHE A O 1
ATOM 702 N N . PRO A 1 93 ? -11.400 16.605 -14.982 1.00 56.09 93 PRO A N 1
ATOM 703 C CA . PRO A 1 93 ? -10.162 15.912 -15.285 1.00 56.09 93 PRO A CA 1
ATOM 704 C C . PRO A 1 93 ? -9.135 16.278 -14.212 1.00 56.09 93 PRO A C 1
ATOM 706 O O . PRO A 1 93 ? -8.823 17.451 -14.010 1.00 56.09 93 PRO A O 1
ATOM 709 N N . ALA A 1 94 ? -8.615 15.279 -13.508 1.00 67.38 94 ALA A N 1
ATOM 710 C CA . ALA A 1 94 ? -7.428 15.486 -12.695 1.00 67.38 94 ALA A CA 1
ATOM 711 C C . ALA A 1 94 ? -6.199 15.618 -13.615 1.00 67.38 94 ALA A C 1
ATOM 713 O O . ALA A 1 94 ? -6.147 15.037 -14.704 1.00 67.38 94 ALA A O 1
ATOM 714 N N . ILE A 1 95 ? -5.245 16.459 -13.213 1.00 79.75 95 ILE A N 1
ATOM 715 C CA . ILE A 1 95 ? -4.104 16.830 -14.058 1.00 79.75 95 ILE A CA 1
ATOM 716 C C . ILE A 1 95 ? -3.014 15.788 -13.838 1.00 79.75 95 ILE A C 1
ATOM 718 O O . ILE A 1 95 ? -2.410 15.750 -12.766 1.00 79.75 95 ILE A O 1
ATOM 722 N N . ALA A 1 96 ? -2.781 14.939 -14.838 1.00 86.81 96 ALA A N 1
ATOM 723 C CA . ALA A 1 96 ? -1.664 14.004 -14.819 1.00 86.81 96 ALA A CA 1
ATOM 724 C C . ALA A 1 96 ? -0.339 14.772 -14.842 1.00 86.81 96 ALA A C 1
ATOM 726 O O . ALA A 1 96 ? -0.171 15.718 -15.615 1.00 86.81 96 ALA A O 1
ATOM 727 N N . MET A 1 97 ? 0.588 14.359 -13.989 1.00 91.06 97 MET A N 1
ATOM 728 C CA . MET A 1 97 ? 1.979 14.771 -14.095 1.00 91.06 97 MET A CA 1
ATOM 729 C C . MET A 1 97 ? 2.700 13.847 -15.089 1.00 91.06 97 MET A C 1
ATOM 731 O O . MET A 1 97 ? 2.254 12.717 -15.285 1.00 91.06 97 MET A O 1
ATOM 735 N N . PRO A 1 98 ? 3.803 14.287 -15.720 1.00 94.44 98 PRO A N 1
ATOM 736 C CA . PRO A 1 98 ? 4.609 13.406 -16.559 1.00 94.44 98 PRO A CA 1
ATOM 737 C C . PRO A 1 98 ? 5.145 12.224 -15.747 1.00 94.44 98 PRO A C 1
ATOM 739 O O . PRO A 1 98 ? 5.697 12.438 -14.668 1.00 94.44 98 PRO A O 1
ATOM 742 N N . ASP A 1 99 ? 5.023 11.003 -16.260 1.00 97.31 99 ASP A N 1
ATOM 743 C CA . ASP A 1 99 ? 5.633 9.842 -15.612 1.00 97.31 99 ASP A CA 1
ATOM 744 C C . ASP A 1 99 ? 7.163 9.987 -15.612 1.00 97.31 99 ASP A C 1
ATOM 746 O O . ASP A 1 99 ? 7.770 10.343 -16.627 1.00 97.31 99 ASP A O 1
ATOM 750 N N . LEU A 1 100 ? 7.796 9.705 -14.474 1.00 97.69 100 LEU A N 1
ATOM 751 C CA . LEU A 1 100 ? 9.252 9.647 -14.350 1.00 97.69 100 LEU A CA 1
ATOM 752 C C . LEU A 1 100 ? 9.671 8.188 -14.430 1.00 97.69 100 LEU A C 1
ATOM 754 O O . LEU A 1 100 ? 9.120 7.366 -13.700 1.00 97.69 100 LEU A O 1
ATOM 758 N N . ARG A 1 101 ? 10.636 7.856 -15.290 1.00 97.69 101 ARG A N 1
ATOM 759 C CA . ARG A 1 101 ? 11.062 6.469 -15.490 1.00 97.69 101 ARG A CA 1
ATOM 760 C C . ARG A 1 101 ? 12.571 6.342 -15.590 1.00 97.69 101 ARG A C 1
ATOM 762 O O . ARG A 1 101 ? 13.212 7.122 -16.289 1.00 97.69 101 ARG A O 1
ATOM 769 N N . THR A 1 102 ? 13.109 5.313 -14.948 1.00 98.00 102 THR A N 1
ATOM 770 C CA . THR A 1 102 ? 14.501 4.886 -15.104 1.00 98.00 102 THR A CA 1
ATOM 771 C C . THR A 1 102 ? 14.562 3.381 -15.333 1.00 98.00 102 THR A C 1
ATOM 773 O O . THR A 1 102 ? 13.720 2.634 -14.833 1.00 98.00 102 THR A O 1
ATOM 776 N N . VAL A 1 103 ? 15.565 2.943 -16.091 1.00 98.31 103 VAL A N 1
ATOM 777 C CA . VAL A 1 103 ? 15.897 1.531 -16.298 1.00 98.31 103 VAL A CA 1
ATOM 778 C C . VAL A 1 103 ? 17.355 1.361 -15.903 1.00 98.31 103 VAL A C 1
ATOM 780 O O . VAL A 1 103 ? 18.216 2.041 -16.462 1.00 98.31 103 VAL A O 1
ATOM 783 N N . THR A 1 104 ? 17.617 0.487 -14.938 1.00 98.38 104 THR A N 1
ATOM 784 C CA . THR A 1 104 ? 18.961 0.264 -14.398 1.00 98.38 104 THR A CA 1
ATOM 785 C C . THR A 1 104 ? 19.277 -1.219 -14.449 1.00 98.38 104 THR A C 1
ATOM 787 O O . THR A 1 104 ? 18.585 -2.015 -13.821 1.00 98.38 104 THR A O 1
ATOM 790 N N . VAL A 1 105 ? 20.311 -1.589 -15.197 1.00 98.31 105 VAL A N 1
ATOM 791 C CA . VAL A 1 105 ? 20.820 -2.964 -15.257 1.00 98.31 105 VAL A CA 1
ATOM 792 C C . VAL A 1 105 ? 21.874 -3.128 -14.169 1.00 98.31 105 VAL A C 1
ATOM 794 O O . VAL A 1 105 ? 22.692 -2.230 -13.974 1.00 98.31 105 VAL A O 1
ATOM 797 N N . ALA A 1 106 ? 21.838 -4.245 -13.446 1.00 96.75 106 ALA A N 1
ATOM 798 C CA . ALA A 1 106 ? 22.857 -4.569 -12.458 1.00 96.75 106 ALA A CA 1
ATOM 799 C C . ALA A 1 106 ? 24.227 -4.742 -13.128 1.00 96.75 106 ALA A C 1
ATOM 801 O O . ALA A 1 106 ? 24.315 -5.333 -14.204 1.00 96.75 106 ALA A O 1
ATOM 802 N N . ASP A 1 107 ? 25.302 -4.284 -12.483 1.00 96.00 107 ASP A N 1
ATOM 803 C CA . ASP A 1 107 ? 26.662 -4.347 -13.047 1.00 96.00 107 ASP A CA 1
ATOM 804 C C . ASP A 1 107 ? 27.106 -5.783 -13.385 1.00 96.00 107 ASP A C 1
ATOM 806 O O . ASP A 1 107 ? 27.891 -6.010 -14.306 1.00 96.00 107 ASP A O 1
ATOM 810 N N . ASP A 1 108 ? 26.591 -6.772 -12.652 1.00 94.00 108 ASP A N 1
ATOM 811 C CA . ASP A 1 108 ? 26.843 -8.192 -12.893 1.00 94.00 108 ASP A CA 1
ATOM 812 C C . ASP A 1 108 ? 25.904 -8.817 -13.942 1.00 94.00 108 ASP A C 1
ATOM 814 O O . ASP A 1 108 ? 26.074 -9.986 -14.293 1.00 94.00 108 ASP A O 1
ATOM 818 N N . GLY A 1 109 ? 24.937 -8.070 -14.476 1.00 94.75 109 GLY A N 1
ATOM 819 C CA . GLY A 1 109 ? 23.937 -8.553 -15.426 1.00 94.75 109 GLY A CA 1
ATOM 820 C C . GLY A 1 109 ? 22.958 -9.573 -14.837 1.00 94.75 109 GLY A C 1
ATOM 821 O O . GLY A 1 109 ? 22.366 -10.342 -15.591 1.00 94.75 109 GLY A O 1
ATOM 822 N N . SER A 1 110 ? 22.798 -9.636 -13.512 1.00 95.56 110 SER A N 1
ATOM 823 C CA . SER A 1 110 ? 21.866 -10.572 -12.862 1.00 95.56 110 SER A CA 1
ATOM 824 C C . SER A 1 110 ? 20.397 -10.170 -13.037 1.00 95.56 110 SER A C 1
ATOM 826 O O . SER A 1 110 ? 19.525 -11.033 -13.179 1.00 95.56 110 SER A O 1
ATOM 828 N N . HIS A 1 111 ? 20.120 -8.865 -13.040 1.00 98.06 111 HIS A N 1
ATOM 829 C CA . HIS A 1 111 ? 18.774 -8.311 -13.103 1.00 98.06 111 HIS A CA 1
ATOM 830 C C . HIS A 1 111 ? 18.746 -6.901 -13.711 1.00 98.06 111 HIS A C 1
ATOM 832 O O . HIS A 1 111 ? 19.772 -6.232 -13.852 1.00 98.06 111 HIS A O 1
ATOM 838 N N . VAL A 1 112 ? 17.545 -6.438 -14.043 1.00 98.56 112 VAL A N 1
ATOM 839 C CA . VAL A 1 112 ? 17.238 -5.052 -14.414 1.00 98.56 112 VAL A CA 1
ATOM 840 C C . VAL A 1 112 ? 16.086 -4.543 -13.560 1.00 98.56 112 VAL A C 1
ATOM 842 O O . VAL A 1 112 ? 15.133 -5.273 -13.297 1.00 98.56 112 VAL A O 1
ATOM 845 N N . VAL A 1 113 ? 16.159 -3.282 -13.144 1.00 98.62 113 VAL A N 1
ATOM 846 C CA . VAL A 1 113 ? 15.095 -2.596 -12.409 1.00 98.62 113 VAL A CA 1
ATOM 847 C C . VAL A 1 113 ? 14.475 -1.526 -13.296 1.00 98.62 113 VAL A C 1
ATOM 849 O O . VAL A 1 113 ? 15.151 -0.589 -13.729 1.00 98.62 113 VAL A O 1
ATOM 852 N N . VAL A 1 114 ? 13.169 -1.640 -13.534 1.00 98.62 114 VAL A N 1
ATOM 853 C CA . VAL A 1 114 ? 12.348 -0.579 -14.122 1.00 98.62 114 VAL A CA 1
ATOM 854 C C . VAL A 1 114 ? 11.658 0.162 -12.986 1.00 98.62 114 VAL A C 1
ATOM 856 O O . VAL A 1 114 ? 10.763 -0.376 -12.335 1.00 98.62 114 VAL A O 1
ATOM 859 N N . ARG A 1 115 ? 12.063 1.411 -12.751 1.00 98.56 115 ARG A N 1
ATOM 860 C CA . ARG A 1 115 ? 11.439 2.291 -11.757 1.00 98.56 115 ARG A CA 1
ATOM 861 C C . ARG A 1 115 ? 10.531 3.287 -12.456 1.00 98.56 115 ARG A C 1
ATOM 863 O O . ARG A 1 115 ? 10.962 3.941 -13.405 1.00 98.56 115 ARG A O 1
ATOM 870 N N . GLN A 1 116 ? 9.304 3.442 -11.967 1.00 98.50 116 GLN A N 1
ATOM 871 C CA . GLN A 1 116 ? 8.369 4.449 -12.457 1.00 98.50 116 GLN A CA 1
ATOM 872 C C . GLN A 1 116 ? 7.653 5.172 -11.323 1.00 98.50 116 GLN A C 1
ATOM 874 O O . GLN A 1 116 ? 6.937 4.551 -10.535 1.00 98.50 116 GLN A O 1
ATOM 879 N N . THR A 1 117 ? 7.746 6.499 -11.327 1.00 97.88 117 THR A N 1
ATOM 880 C CA . THR A 1 117 ? 6.796 7.356 -10.620 1.00 97.88 117 THR A CA 1
ATOM 881 C C . THR A 1 117 ? 5.698 7.778 -11.580 1.00 97.88 117 THR A C 1
ATOM 883 O O . THR A 1 117 ? 5.978 8.359 -12.627 1.00 97.88 117 THR A O 1
ATOM 886 N N . ALA A 1 118 ? 4.453 7.556 -11.179 1.00 96.62 118 ALA A N 1
ATOM 887 C CA . ALA A 1 118 ? 3.293 8.153 -11.819 1.00 96.62 118 ALA A CA 1
ATOM 888 C C . ALA A 1 118 ? 2.485 8.932 -10.783 1.00 96.62 118 ALA A C 1
ATOM 890 O O . ALA A 1 118 ? 2.558 8.658 -9.584 1.00 96.62 118 ALA A O 1
ATOM 891 N N . GLY A 1 119 ? 1.687 9.896 -11.234 1.00 92.50 119 GLY A N 1
ATOM 892 C CA . GLY A 1 119 ? 0.804 10.640 -10.346 1.00 92.50 119 GLY A CA 1
ATOM 893 C C . GLY A 1 119 ? 0.167 11.858 -10.984 1.00 92.50 119 GLY A C 1
ATOM 894 O O . GLY A 1 119 ? 0.270 12.102 -12.185 1.00 92.50 119 GLY A O 1
ATOM 895 N N . GLY A 1 120 ? -0.559 12.613 -10.173 1.00 89.00 120 GLY A N 1
ATOM 896 C CA . GLY A 1 120 ? -1.344 13.733 -10.659 1.00 89.00 120 GLY A CA 1
ATOM 897 C C . GLY A 1 120 ? -1.963 14.558 -9.552 1.00 89.00 120 GLY A C 1
ATOM 898 O O . GLY A 1 120 ? -2.025 14.157 -8.388 1.00 89.00 120 GLY A O 1
ATOM 899 N N . ARG A 1 121 ? -2.429 15.742 -9.934 1.00 83.12 121 ARG A N 1
ATOM 900 C CA . ARG A 1 121 ? -3.151 16.631 -9.033 1.00 83.12 121 ARG A CA 1
ATOM 901 C C . ARG A 1 121 ? -4.611 16.218 -8.947 1.00 83.12 121 ARG A C 1
ATOM 903 O O . ARG A 1 121 ? -5.287 16.112 -9.972 1.00 83.12 121 ARG A O 1
ATOM 910 N N . ALA A 1 122 ? -5.092 16.023 -7.724 1.00 74.88 122 ALA A N 1
ATOM 911 C CA . ALA A 1 122 ? -6.486 15.721 -7.446 1.00 74.88 122 ALA A CA 1
ATOM 912 C C . ALA A 1 122 ? -7.406 16.844 -7.975 1.00 74.88 122 ALA A C 1
ATOM 914 O O . ALA A 1 122 ? -7.013 18.008 -8.010 1.00 74.88 122 ALA A O 1
ATOM 915 N N . PRO A 1 123 ? -8.646 16.535 -8.374 1.00 65.75 123 PRO A N 1
ATOM 916 C CA . PRO A 1 123 ? -9.487 17.495 -9.089 1.00 65.75 123 PRO A CA 1
ATOM 917 C C . PRO A 1 123 ? -10.118 18.566 -8.191 1.00 65.75 123 PRO A C 1
ATOM 919 O O . PRO A 1 123 ? -10.539 19.605 -8.692 1.00 65.75 123 PRO A O 1
ATOM 922 N N . LEU A 1 124 ? -10.184 18.335 -6.876 1.00 69.81 124 LEU A N 1
ATOM 923 C CA . LEU A 1 124 ? -10.678 19.316 -5.914 1.00 69.81 124 LEU A CA 1
ATOM 924 C C . LEU A 1 124 ? -9.498 20.012 -5.223 1.00 69.81 124 LEU A C 1
ATOM 926 O O . LEU A 1 124 ? -8.723 19.342 -4.534 1.00 69.81 124 LEU A O 1
ATOM 930 N N . PRO A 1 125 ? -9.346 21.341 -5.369 1.00 69.88 125 PRO A N 1
ATOM 931 C CA . PRO A 1 125 ? -8.378 22.080 -4.581 1.00 69.88 125 PRO A CA 1
ATOM 932 C C . PRO A 1 125 ? -8.812 22.110 -3.115 1.00 69.88 125 PRO A C 1
ATOM 934 O O . PRO A 1 125 ? -9.987 22.303 -2.807 1.00 69.88 125 PRO A O 1
ATOM 937 N N . ALA A 1 126 ? -7.850 21.962 -2.211 1.00 67.81 126 ALA A N 1
ATOM 938 C CA . ALA A 1 126 ? -8.070 22.115 -0.780 1.00 67.81 126 ALA A CA 1
ATOM 939 C C . ALA A 1 126 ? -7.416 23.419 -0.291 1.00 67.81 126 ALA A C 1
ATOM 941 O O . ALA A 1 126 ? -6.381 23.821 -0.840 1.00 67.81 126 ALA A O 1
ATOM 942 N N . PRO A 1 127 ? -7.981 24.096 0.727 1.00 66.94 127 PRO A N 1
ATOM 943 C CA . PRO A 1 127 ? -7.284 25.176 1.412 1.00 66.94 127 PRO A CA 1
ATOM 944 C C . PRO A 1 127 ? -5.998 24.631 2.038 1.00 66.94 127 PRO A C 1
ATOM 946 O O . PRO A 1 127 ? -6.038 23.717 2.859 1.00 66.94 127 PRO A O 1
ATOM 949 N N . ARG A 1 128 ? -4.856 25.193 1.651 1.00 66.88 128 ARG A N 1
ATOM 950 C CA . ARG A 1 128 ? -3.528 24.821 2.144 1.00 66.88 128 ARG A CA 1
ATOM 951 C C . ARG A 1 128 ? -2.745 26.050 2.560 1.00 66.88 128 ARG A C 1
ATOM 953 O O . ARG A 1 128 ? -2.906 27.118 1.973 1.00 66.88 128 ARG A O 1
ATOM 960 N N . LEU A 1 129 ? -1.876 25.893 3.552 1.00 63.41 129 LEU A N 1
ATOM 961 C CA . LEU A 1 129 ? -0.874 26.900 3.877 1.00 63.41 129 LEU A CA 1
ATOM 962 C C . LEU A 1 129 ? 0.361 26.636 3.017 1.00 63.41 129 LEU A C 1
ATOM 964 O O . LEU A 1 129 ? 1.047 25.644 3.209 1.00 63.41 129 LEU A O 1
ATOM 968 N N . VAL A 1 130 ? 0.641 27.527 2.070 1.00 64.12 130 VAL A N 1
ATOM 969 C CA . VAL A 1 130 ? 1.871 27.501 1.268 1.00 64.12 130 VAL A CA 1
ATOM 970 C C . VAL A 1 130 ? 2.715 28.685 1.715 1.00 64.12 130 VAL A C 1
ATOM 972 O O . VAL A 1 130 ? 2.283 29.834 1.584 1.00 64.12 130 VAL A O 1
ATOM 975 N N . ASN A 1 131 ? 3.884 28.414 2.305 1.00 65.62 131 ASN A N 1
ATOM 976 C CA . ASN A 1 131 ? 4.748 29.426 2.929 1.00 65.62 131 ASN A CA 1
ATOM 977 C C . ASN A 1 131 ? 3.978 30.326 3.920 1.00 65.62 131 ASN A C 1
ATOM 979 O O . ASN A 1 131 ? 4.071 31.554 3.880 1.00 65.62 131 ASN A O 1
ATOM 983 N N . GLY A 1 132 ? 3.130 29.712 4.755 1.00 68.50 132 GLY A N 1
ATOM 984 C CA . GLY A 1 132 ? 2.312 30.402 5.761 1.00 68.50 132 GLY A CA 1
ATOM 985 C C . GLY A 1 132 ? 1.111 31.189 5.219 1.00 68.50 132 GLY A C 1
ATOM 986 O O . GLY A 1 132 ? 0.418 31.842 5.997 1.00 68.50 132 GLY A O 1
ATOM 987 N N . ARG A 1 133 ? 0.828 31.147 3.908 1.00 68.12 133 ARG A N 1
ATOM 988 C CA . ARG A 1 133 ? -0.315 31.846 3.294 1.00 68.12 133 ARG A CA 1
ATOM 989 C C . ARG A 1 133 ? -1.379 30.866 2.798 1.00 68.12 133 ARG A C 1
ATOM 991 O O . ARG A 1 133 ? -1.023 29.889 2.141 1.00 68.12 133 ARG A O 1
ATOM 998 N N . PRO A 1 134 ? -2.677 31.138 3.026 1.00 72.00 134 PRO A N 1
ATOM 999 C CA . PRO A 1 134 ? -3.744 30.293 2.510 1.00 72.00 134 PRO A CA 1
ATOM 1000 C C . PRO A 1 134 ? -3.801 30.371 0.978 1.00 72.00 134 PRO A C 1
ATOM 1002 O O . PRO A 1 134 ? -3.897 31.448 0.382 1.00 72.00 134 PRO A O 1
ATOM 1005 N N . ARG A 1 135 ? -3.741 29.209 0.333 1.00 70.69 135 ARG A N 1
ATOM 1006 C CA . ARG A 1 135 ? -3.875 28.994 -1.109 1.00 70.69 135 ARG A CA 1
ATOM 1007 C C . ARG A 1 135 ? -4.844 27.842 -1.351 1.00 70.69 135 ARG A C 1
ATOM 1009 O O . ARG A 1 135 ? -4.931 26.924 -0.545 1.00 70.69 135 ARG A O 1
ATOM 1016 N N . LEU A 1 136 ? -5.550 27.877 -2.475 1.00 70.00 136 LEU A N 1
ATOM 1017 C CA . LEU A 1 136 ? -6.286 26.720 -2.976 1.00 70.00 136 LEU A CA 1
ATOM 1018 C C . LEU A 1 136 ? -5.352 25.944 -3.896 1.00 70.00 136 LEU A C 1
ATOM 1020 O O . LEU A 1 136 ? -5.039 26.412 -4.988 1.00 70.00 136 LEU A O 1
ATOM 1024 N N . VAL A 1 137 ? -4.878 24.789 -3.436 1.00 71.06 137 VAL A N 1
ATOM 1025 C CA . VAL A 1 137 ? -3.959 23.943 -4.202 1.00 71.06 137 VAL A CA 1
ATOM 1026 C C . VAL A 1 137 ? -4.548 22.550 -4.304 1.00 71.06 137 VAL A C 1
ATOM 1028 O O . VAL A 1 137 ? -4.984 21.964 -3.314 1.00 71.06 137 VAL A O 1
ATOM 1031 N N . ALA A 1 138 ? -4.568 22.032 -5.527 1.00 75.12 138 ALA A N 1
ATOM 1032 C CA . ALA A 1 138 ? -4.914 20.651 -5.797 1.00 75.12 138 ALA A CA 1
ATOM 1033 C C . ALA A 1 138 ? -3.810 19.728 -5.250 1.00 75.12 138 ALA A C 1
ATOM 1035 O O . ALA A 1 138 ? -2.654 19.857 -5.686 1.00 75.12 138 ALA A O 1
ATOM 1036 N N . PRO A 1 139 ? -4.141 18.827 -4.307 1.00 75.50 139 PRO A N 1
ATOM 1037 C CA . PRO A 1 139 ? -3.182 17.888 -3.754 1.00 75.50 139 PRO A CA 1
ATOM 1038 C C . PRO A 1 139 ? -2.504 17.038 -4.818 1.00 75.50 139 PRO A C 1
ATOM 1040 O O . PRO A 1 139 ? -3.157 16.640 -5.779 1.00 75.50 139 PRO A O 1
ATOM 1043 N N . LEU A 1 140 ? -1.234 16.708 -4.613 1.00 83.19 140 LEU A N 1
ATOM 1044 C CA . LEU A 1 140 ? -0.511 15.774 -5.465 1.00 83.19 140 LEU A CA 1
ATOM 1045 C C . LEU A 1 140 ? -0.610 14.358 -4.893 1.00 83.19 140 LEU A C 1
ATOM 1047 O O . LEU A 1 140 ? -0.353 14.147 -3.709 1.00 83.19 140 LEU A O 1
ATOM 1051 N N . ILE A 1 141 ? -0.983 13.416 -5.752 1.00 87.88 141 ILE A N 1
ATOM 1052 C CA . ILE A 1 141 ? -1.114 11.992 -5.449 1.00 87.88 141 ILE A CA 1
ATOM 1053 C C . ILE A 1 141 ? -0.136 11.247 -6.346 1.00 87.88 141 ILE A C 1
ATOM 1055 O O . ILE A 1 141 ? -0.126 11.497 -7.554 1.00 87.88 141 ILE A O 1
ATOM 1059 N N . TRP A 1 142 ? 0.666 10.346 -5.788 1.00 93.12 142 TRP A N 1
ATOM 1060 C CA . TRP A 1 142 ? 1.625 9.568 -6.567 1.00 93.12 142 TRP A CA 1
ATOM 1061 C C . TRP A 1 142 ? 1.957 8.234 -5.914 1.00 93.12 142 TRP A C 1
ATOM 1063 O O . TRP A 1 142 ? 1.781 8.049 -4.712 1.00 93.12 142 TRP A O 1
ATOM 1073 N N . THR A 1 143 ? 2.507 7.337 -6.723 1.00 96.06 143 THR A N 1
ATOM 1074 C CA . THR A 1 143 ? 3.287 6.191 -6.258 1.00 96.06 143 THR A CA 1
ATOM 1075 C C . THR A 1 143 ? 4.517 6.033 -7.133 1.00 96.06 143 THR A C 1
ATOM 1077 O O . THR A 1 143 ? 4.509 6.407 -8.309 1.00 96.06 143 THR A O 1
ATOM 1080 N N . THR A 1 144 ? 5.561 5.453 -6.560 1.00 97.31 144 THR A N 1
ATOM 1081 C CA . THR A 1 144 ? 6.798 5.073 -7.226 1.00 97.31 144 THR A CA 1
ATOM 1082 C C . THR A 1 144 ? 6.995 3.577 -7.051 1.00 97.31 144 THR A C 1
ATOM 1084 O O . THR A 1 144 ? 7.152 3.084 -5.933 1.00 97.31 144 THR A O 1
ATOM 1087 N N . LEU A 1 145 ? 6.959 2.866 -8.173 1.00 98.31 145 LEU A N 1
ATOM 1088 C CA . LEU A 1 145 ? 7.061 1.414 -8.242 1.00 98.31 145 LEU A CA 1
ATOM 1089 C C . LEU A 1 145 ? 8.411 1.022 -8.829 1.00 98.31 145 LEU A C 1
ATOM 1091 O O . LEU A 1 145 ? 8.897 1.676 -9.753 1.00 98.31 145 LEU A O 1
ATOM 1095 N N . GLU A 1 146 ? 8.981 -0.060 -8.319 1.00 98.19 146 GLU A N 1
ATOM 1096 C CA . GLU A 1 146 ? 10.107 -0.766 -8.922 1.00 98.19 146 GLU A CA 1
ATOM 1097 C C . GLU A 1 146 ? 9.659 -2.163 -9.332 1.00 98.19 146 GLU A C 1
ATOM 1099 O O . GLU A 1 146 ? 9.035 -2.869 -8.542 1.00 98.19 146 GLU A O 1
ATOM 1104 N N . LEU A 1 147 ? 9.986 -2.547 -10.564 1.00 98.44 147 LEU A N 1
ATOM 1105 C CA . LEU A 1 147 ? 9.860 -3.903 -11.082 1.00 98.44 147 LEU A CA 1
ATOM 1106 C C . LEU A 1 147 ? 11.266 -4.420 -11.385 1.00 98.44 147 LEU A C 1
ATOM 1108 O O . LEU A 1 147 ? 11.930 -3.914 -12.290 1.00 98.44 147 LEU A O 1
ATOM 1112 N N . GLU A 1 148 ? 11.714 -5.402 -10.615 1.00 98.38 148 GLU A N 1
ATOM 1113 C CA . GLU A 1 148 ? 12.964 -6.124 -10.828 1.00 98.38 148 GLU A CA 1
ATOM 1114 C C . GLU A 1 148 ? 12.694 -7.359 -11.689 1.00 98.38 148 GLU A C 1
ATOM 1116 O O . GLU A 1 148 ? 11.787 -8.136 -11.393 1.00 98.38 148 GLU A O 1
ATOM 1121 N N . LEU A 1 149 ? 13.478 -7.541 -12.748 1.00 98.12 149 LEU A N 1
ATOM 1122 C CA . LEU A 1 149 ? 13.374 -8.656 -13.686 1.00 98.12 149 LEU A CA 1
ATOM 1123 C C . LEU A 1 149 ? 14.726 -9.357 -13.783 1.00 98.12 149 LEU A C 1
ATOM 1125 O O . LEU A 1 149 ? 15.746 -8.698 -13.993 1.00 98.12 149 LEU A O 1
ATOM 1129 N N . ARG A 1 150 ? 14.739 -10.683 -13.651 1.00 97.06 150 ARG A N 1
ATOM 1130 C CA . ARG A 1 150 ? 15.963 -11.496 -13.647 1.00 97.06 150 ARG A CA 1
ATOM 1131 C C . ARG A 1 150 ? 16.122 -12.299 -14.932 1.00 97.06 150 ARG A C 1
ATOM 1133 O O . ARG A 1 150 ? 15.155 -12.551 -15.650 1.00 97.06 150 ARG A O 1
ATOM 1140 N N . ALA A 1 151 ? 17.352 -12.735 -15.200 1.00 92.81 151 ALA A N 1
ATOM 1141 C CA . ALA A 1 151 ? 17.679 -13.527 -16.389 1.00 92.81 151 ALA A CA 1
ATOM 1142 C C . ALA A 1 151 ? 16.935 -14.876 -16.460 1.00 92.81 151 ALA A C 1
ATOM 1144 O O . ALA A 1 151 ? 16.697 -15.389 -17.550 1.00 92.81 151 ALA A O 1
ATOM 1145 N N . ASP A 1 152 ? 16.546 -15.442 -15.313 1.00 91.81 152 ASP A N 1
ATOM 1146 C CA . ASP A 1 152 ? 15.775 -16.689 -15.222 1.00 91.81 152 ASP A CA 1
ATOM 1147 C C . ASP A 1 152 ? 14.266 -16.506 -15.488 1.00 91.81 152 ASP A C 1
ATOM 1149 O O . ASP A 1 152 ? 13.506 -17.472 -15.451 1.00 91.81 152 ASP A O 1
ATOM 1153 N N . GLY A 1 153 ? 13.829 -15.273 -15.771 1.00 89.75 153 GLY A N 1
ATOM 1154 C CA . GLY A 1 153 ? 12.432 -14.915 -16.000 1.00 89.75 153 GLY A CA 1
ATOM 1155 C C . GLY A 1 153 ? 11.638 -14.626 -14.725 1.00 89.75 153 GLY A C 1
ATOM 1156 O O . GLY A 1 153 ? 10.471 -14.240 -14.823 1.00 89.75 153 GLY A O 1
ATOM 1157 N N . SER A 1 154 ? 12.241 -14.771 -13.540 1.00 93.88 154 SER A N 1
ATOM 1158 C CA . SER A 1 154 ? 11.618 -14.355 -12.285 1.00 93.88 154 SER A CA 1
ATOM 1159 C C . SER A 1 154 ? 11.533 -12.831 -12.188 1.00 93.88 154 SER A C 1
ATOM 1161 O O . SER A 1 154 ? 12.330 -12.087 -12.771 1.00 93.88 154 SER A O 1
ATOM 1163 N N . ALA A 1 155 ? 10.538 -12.359 -11.441 1.00 95.69 155 ALA A N 1
ATOM 1164 C CA . ALA A 1 155 ? 10.296 -10.944 -11.227 1.00 95.69 155 ALA A CA 1
ATOM 1165 C C . ALA A 1 155 ? 9.906 -10.670 -9.776 1.00 95.69 155 ALA A C 1
ATOM 1167 O O . ALA A 1 155 ? 9.258 -11.494 -9.133 1.00 95.69 155 ALA A O 1
ATOM 1168 N N . ALA A 1 156 ? 10.274 -9.494 -9.283 1.00 95.81 156 ALA A N 1
ATOM 1169 C CA . ALA A 1 156 ? 9.862 -8.980 -7.984 1.00 95.81 156 ALA A CA 1
ATOM 1170 C C . ALA A 1 156 ? 9.440 -7.516 -8.125 1.00 95.81 156 ALA A C 1
ATOM 1172 O O . ALA A 1 156 ? 9.859 -6.829 -9.057 1.00 95.81 156 ALA A O 1
ATOM 1173 N N . HIS A 1 157 ? 8.612 -7.025 -7.207 1.00 96.56 157 HIS A N 1
ATOM 1174 C CA . HIS A 1 157 ? 8.207 -5.625 -7.193 1.00 96.56 157 HIS A CA 1
ATOM 1175 C C . HIS A 1 157 ? 8.345 -5.010 -5.808 1.00 96.56 157 HIS A C 1
ATOM 1177 O O . HIS A 1 157 ? 8.370 -5.716 -4.803 1.00 96.56 157 HIS A O 1
ATOM 1183 N N . ARG A 1 158 ? 8.455 -3.680 -5.774 1.00 95.38 158 ARG A N 1
ATOM 1184 C CA . ARG A 1 158 ? 8.443 -2.881 -4.546 1.00 95.38 158 ARG A CA 1
ATOM 1185 C C . ARG A 1 158 ? 7.709 -1.567 -4.765 1.00 95.38 158 ARG A C 1
ATOM 1187 O O . ARG A 1 158 ? 7.836 -0.950 -5.827 1.00 95.38 158 ARG A O 1
ATOM 1194 N N . VAL A 1 159 ? 7.037 -1.080 -3.726 1.00 95.31 159 VAL A N 1
ATOM 1195 C CA . VAL A 1 159 ? 6.648 0.331 -3.627 1.00 95.31 159 VAL A CA 1
ATOM 1196 C C . VAL A 1 159 ? 7.735 1.073 -2.865 1.00 95.31 159 VAL A C 1
ATOM 1198 O O . VAL A 1 159 ? 7.898 0.907 -1.664 1.00 95.31 159 VAL A O 1
ATOM 1201 N N . VAL A 1 160 ? 8.496 1.901 -3.571 1.00 94.00 160 VAL A N 1
ATOM 1202 C CA . VAL A 1 160 ? 9.637 2.637 -2.996 1.00 94.00 160 VAL A CA 1
ATOM 1203 C C . VAL A 1 160 ? 9.292 4.077 -2.637 1.00 94.00 160 VAL A C 1
ATOM 1205 O O . VAL A 1 160 ? 10.055 4.741 -1.937 1.00 94.00 160 VAL A O 1
ATOM 1208 N N . GLY A 1 161 ? 8.135 4.557 -3.090 1.00 92.38 161 GLY A N 1
ATOM 1209 C CA . GLY A 1 161 ? 7.594 5.827 -2.641 1.00 92.38 161 GLY A CA 1
ATOM 1210 C C . GLY A 1 161 ? 6.109 5.985 -2.923 1.00 92.38 161 GLY A C 1
ATOM 1211 O O . GLY A 1 161 ? 5.571 5.362 -3.838 1.00 92.38 161 GLY A O 1
ATOM 1212 N N . ALA A 1 162 ? 5.424 6.787 -2.117 1.00 91.75 162 ALA A N 1
ATOM 1213 C CA . ALA A 1 162 ? 4.000 7.055 -2.281 1.00 91.75 162 ALA A CA 1
ATOM 1214 C C . ALA A 1 162 ? 3.580 8.336 -1.559 1.00 91.75 162 ALA A C 1
ATOM 1216 O O . ALA A 1 162 ? 4.144 8.707 -0.531 1.00 91.75 162 ALA A O 1
ATOM 1217 N N . SER A 1 163 ? 2.533 8.986 -2.063 1.00 87.06 163 SER A N 1
ATOM 1218 C CA . SER A 1 163 ? 1.809 9.979 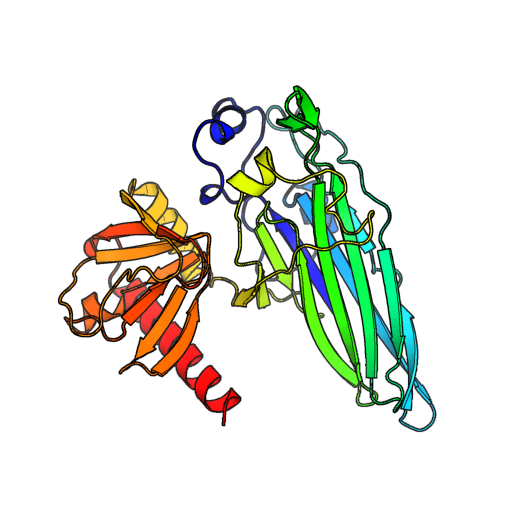-1.272 1.00 87.06 163 SER A CA 1
ATOM 1219 C C . SER A 1 163 ? 1.175 9.327 -0.041 1.00 87.06 163 SER A C 1
ATOM 1221 O O . SER A 1 163 ? 0.606 8.249 -0.134 1.00 87.06 163 SER A O 1
ATOM 1223 N N . ALA A 1 164 ? 1.165 10.022 1.097 1.00 78.31 164 ALA A N 1
ATOM 1224 C CA . ALA A 1 164 ? 0.478 9.545 2.306 1.00 78.31 164 ALA A CA 1
ATOM 1225 C C . ALA A 1 164 ? -1.065 9.621 2.219 1.00 78.31 164 ALA A C 1
ATOM 1227 O O . ALA A 1 164 ? -1.773 9.234 3.144 1.00 78.31 164 ALA A O 1
ATOM 1228 N N . PHE A 1 165 ? -1.618 10.156 1.131 1.00 77.81 165 PHE A N 1
ATOM 1229 C CA . PHE A 1 165 ? -3.044 10.091 0.836 1.00 77.81 165 PHE A CA 1
ATOM 1230 C C . PHE A 1 165 ? -3.256 10.190 -0.682 1.00 77.81 165 PHE A C 1
ATOM 1232 O O . PHE A 1 165 ? -2.604 11.016 -1.332 1.00 77.81 165 PHE A O 1
ATOM 1239 N N . PRO A 1 166 ? -4.204 9.434 -1.266 1.00 82.56 166 PRO A N 1
ATOM 1240 C CA . PRO A 1 166 ? -5.172 8.533 -0.640 1.00 82.56 166 PRO A CA 1
ATOM 1241 C C . PRO A 1 166 ? -4.569 7.143 -0.354 1.00 82.56 166 PRO A C 1
ATOM 1243 O O . PRO A 1 166 ? -3.353 7.001 -0.349 1.00 82.56 166 PRO A O 1
ATOM 1246 N N . ARG A 1 167 ? -5.392 6.120 -0.077 1.00 87.12 167 ARG A N 1
ATOM 1247 C CA . ARG A 1 167 ? -4.883 4.752 0.119 1.00 87.12 167 ARG A CA 1
ATOM 1248 C C . ARG A 1 167 ? -4.401 4.186 -1.211 1.00 87.12 167 ARG A C 1
ATOM 1250 O O . ARG A 1 167 ? -5.062 4.390 -2.229 1.00 87.12 167 ARG A O 1
ATOM 1257 N N . HIS A 1 168 ? -3.300 3.440 -1.184 1.00 92.00 168 HIS A N 1
ATOM 1258 C CA . HIS A 1 168 ? -2.719 2.788 -2.355 1.00 92.00 168 HIS A CA 1
ATOM 1259 C C . HIS A 1 168 ? -2.706 1.273 -2.156 1.00 92.00 168 HIS A C 1
ATOM 1261 O O . HIS A 1 168 ? -2.044 0.776 -1.250 1.00 92.00 168 HIS A O 1
ATOM 1267 N N . TRP A 1 169 ? -3.435 0.550 -2.998 1.00 94.44 169 TRP A N 1
ATOM 1268 C CA . TRP A 1 169 ? -3.344 -0.905 -3.126 1.00 94.44 169 TRP A CA 1
ATOM 1269 C C . TRP A 1 169 ? -2.394 -1.264 -4.260 1.00 94.44 169 TRP A C 1
ATOM 1271 O O . TRP A 1 169 ? -2.223 -0.470 -5.189 1.00 94.44 169 TRP A O 1
ATOM 1281 N N . VAL A 1 170 ? -1.782 -2.437 -4.186 1.00 96.50 170 VAL A N 1
ATOM 1282 C CA . VAL A 1 170 ? -0.789 -2.923 -5.142 1.00 96.50 170 VAL A CA 1
ATOM 1283 C C . VAL A 1 170 ? -1.161 -4.328 -5.581 1.00 96.50 170 VAL A C 1
ATOM 1285 O O . VAL A 1 170 ? -1.645 -5.137 -4.795 1.00 96.50 170 VAL A O 1
ATOM 1288 N N . TYR A 1 171 ? -0.945 -4.581 -6.861 1.00 96.62 171 TYR A N 1
ATOM 1289 C CA . TYR A 1 171 ? -1.325 -5.798 -7.539 1.00 96.62 171 TYR A CA 1
ATOM 1290 C C . TYR A 1 171 ? -0.139 -6.344 -8.312 1.00 96.62 171 TYR A C 1
ATOM 1292 O O . TYR A 1 171 ? 0.618 -5.576 -8.920 1.00 96.62 171 TYR A O 1
ATOM 1300 N N . ASP A 1 172 ? -0.026 -7.666 -8.328 1.00 95.19 172 ASP A N 1
ATOM 1301 C CA . ASP A 1 172 ? 0.992 -8.379 -9.087 1.00 95.19 172 ASP A CA 1
ATOM 1302 C C . ASP A 1 172 ? 0.752 -8.319 -10.613 1.00 95.19 172 ASP A C 1
ATOM 1304 O O . ASP A 1 172 ? -0.183 -7.689 -11.123 1.00 95.19 172 ASP A O 1
ATOM 1308 N N . GLY A 1 173 ? 1.623 -8.988 -11.371 1.00 92.31 173 GLY A N 1
ATOM 1309 C CA . GLY A 1 173 ? 1.558 -9.046 -12.834 1.00 92.31 173 GLY A CA 1
ATOM 1310 C C . GLY A 1 173 ? 0.384 -9.858 -13.390 1.00 92.31 173 GLY A C 1
ATOM 1311 O O . GLY A 1 173 ? 0.138 -9.820 -14.600 1.00 92.31 173 GLY A O 1
ATOM 1312 N N . GLU A 1 174 ? -0.335 -10.586 -12.537 1.00 93.62 174 GLU A N 1
ATOM 1313 C CA . GLU A 1 174 ? -1.579 -11.280 -12.872 1.00 93.62 174 GLU A CA 1
ATOM 1314 C C . GLU A 1 174 ? -2.812 -10.461 -12.476 1.00 93.62 174 GLU A C 1
ATOM 1316 O O . GLU A 1 174 ? -3.913 -10.787 -12.900 1.00 93.62 174 GLU A O 1
ATOM 1321 N N . GLY A 1 175 ? -2.624 -9.354 -11.755 1.00 94.31 175 GLY A N 1
ATOM 1322 C CA . GLY A 1 175 ? -3.690 -8.473 -11.311 1.00 94.31 175 GLY A CA 1
ATOM 1323 C C . GLY A 1 175 ? -4.283 -8.867 -9.965 1.00 94.31 175 GLY A C 1
ATOM 1324 O O . GLY A 1 175 ? -5.330 -8.324 -9.630 1.00 94.31 175 GLY A O 1
ATOM 1325 N N . ARG A 1 176 ? -3.656 -9.762 -9.188 1.00 94.62 176 ARG A N 1
ATOM 1326 C CA . ARG A 1 176 ? -4.093 -10.090 -7.820 1.00 94.62 176 ARG A CA 1
ATOM 1327 C C . ARG A 1 176 ? -3.586 -9.056 -6.831 1.00 94.62 176 ARG A C 1
ATOM 1329 O O . ARG A 1 176 ? -2.430 -8.655 -6.903 1.00 94.62 176 ARG A O 1
ATOM 1336 N N . LEU A 1 177 ? -4.454 -8.643 -5.914 1.00 94.00 177 LEU A N 1
ATOM 1337 C CA . LEU A 1 177 ? -4.127 -7.758 -4.802 1.00 94.00 177 LEU A CA 1
ATOM 1338 C C . LEU A 1 177 ? -3.127 -8.449 -3.864 1.00 94.00 177 LEU A C 1
ATOM 1340 O O . LEU A 1 177 ? -3.397 -9.552 -3.394 1.00 94.00 177 LEU A O 1
ATOM 1344 N N . THR A 1 178 ? -1.992 -7.805 -3.595 1.00 92.56 178 THR A N 1
ATOM 1345 C CA . THR A 1 178 ? -0.902 -8.371 -2.780 1.00 92.56 178 THR A CA 1
ATOM 1346 C C . THR A 1 178 ? -0.630 -7.545 -1.530 1.00 92.56 178 THR A C 1
ATOM 1348 O O . THR A 1 178 ? -0.626 -8.060 -0.415 1.00 92.56 178 THR A O 1
ATOM 1351 N N . GLU A 1 179 ? -0.428 -6.243 -1.702 1.00 92.12 179 GLU A N 1
ATOM 1352 C CA . GLU A 1 179 ? -0.001 -5.342 -0.635 1.00 92.12 179 GLU A CA 1
ATOM 1353 C C . GLU A 1 179 ? -0.748 -4.002 -0.702 1.00 92.12 179 GLU A C 1
ATOM 1355 O O . GLU A 1 179 ? -1.429 -3.654 -1.673 1.00 92.12 179 GLU A O 1
ATOM 1360 N N . LYS A 1 180 ? -0.609 -3.218 0.360 1.00 90.56 180 LYS A N 1
ATOM 1361 C CA . LYS A 1 180 ? -1.086 -1.837 0.444 1.00 90.56 180 LYS A CA 1
ATOM 1362 C C . LYS A 1 180 ? -0.028 -0.961 1.090 1.00 90.56 180 LYS A C 1
ATOM 1364 O O . LYS A 1 180 ? 0.702 -1.406 1.973 1.00 90.56 180 LYS A O 1
ATOM 1369 N N . VAL A 1 181 ? -0.004 0.312 0.712 1.00 86.69 181 VAL A N 1
ATOM 1370 C CA . VAL A 1 181 ? 0.764 1.329 1.439 1.00 86.69 181 VAL A CA 1
ATOM 1371 C C . VAL A 1 181 ? 0.070 1.591 2.775 1.00 86.69 181 VAL A C 1
ATOM 1373 O O . VAL A 1 181 ? -1.112 1.935 2.815 1.00 86.69 181 VAL A O 1
ATOM 1376 N N . ALA A 1 182 ? 0.811 1.383 3.860 1.00 72.69 182 ALA A N 1
ATOM 1377 C CA . ALA A 1 182 ? 0.306 1.285 5.224 1.00 72.69 182 ALA A CA 1
ATOM 1378 C C . ALA A 1 182 ? 0.365 2.604 6.009 1.00 72.69 182 ALA A C 1
ATOM 1380 O O . ALA A 1 182 ? -0.297 2.749 7.034 1.00 72.69 182 ALA A O 1
ATOM 1381 N N . THR A 1 183 ? 1.136 3.583 5.538 1.00 64.75 183 THR A N 1
ATOM 1382 C CA . THR A 1 183 ? 1.263 4.890 6.184 1.00 64.75 183 THR A CA 1
ATOM 1383 C C . THR A 1 183 ? 0.364 5.919 5.513 1.00 64.75 183 THR A C 1
ATOM 1385 O O . THR A 1 183 ? 0.592 6.305 4.366 1.00 64.75 183 THR A O 1
ATOM 1388 N N . THR A 1 184 ? -0.642 6.413 6.240 1.00 59.75 184 THR A N 1
ATOM 1389 C CA . THR A 1 184 ? -1.465 7.535 5.787 1.00 59.75 184 THR A CA 1
ATOM 1390 C C . THR A 1 184 ? -1.462 8.684 6.792 1.00 59.75 184 THR A C 1
ATOM 1392 O O . THR A 1 184 ? -2.474 8.984 7.420 1.00 59.75 184 THR A O 1
ATOM 1395 N N . ASP A 1 185 ? -0.349 9.426 6.889 1.00 61.84 185 ASP A N 1
ATOM 1396 C CA . ASP A 1 185 ? -0.367 10.743 7.547 1.00 61.84 185 ASP A CA 1
ATOM 1397 C C . ASP A 1 185 ? -1.111 11.774 6.673 1.00 61.84 185 ASP A C 1
ATOM 1399 O O . ASP A 1 185 ? -0.546 12.669 6.039 1.00 61.84 185 ASP A O 1
ATOM 1403 N N . SER A 1 186 ? -2.430 11.605 6.604 1.00 54.41 186 SER A N 1
ATOM 1404 C CA . SER A 1 186 ? -3.354 12.443 5.841 1.00 54.41 186 SER A CA 1
ATOM 1405 C C . SER A 1 186 ? -3.358 13.894 6.334 1.00 54.41 186 SER A C 1
ATOM 1407 O O . SER A 1 186 ? -3.549 14.814 5.533 1.00 54.41 186 SER A O 1
ATOM 1409 N N . ALA A 1 187 ? -3.104 14.116 7.629 1.00 53.50 187 ALA A N 1
ATOM 1410 C CA . ALA A 1 187 ? -3.032 15.439 8.239 1.00 53.50 187 ALA A CA 1
ATOM 1411 C C . ALA A 1 187 ? -1.756 16.188 7.818 1.00 53.50 187 ALA A C 1
ATOM 1413 O O . ALA A 1 187 ? -1.857 17.322 7.340 1.00 53.50 187 ALA A O 1
ATOM 1414 N N . ALA A 1 188 ? -0.580 15.557 7.904 1.00 53.97 188 ALA A N 1
ATOM 1415 C CA . ALA A 1 188 ? 0.655 16.121 7.364 1.00 53.97 188 ALA A CA 1
ATOM 1416 C C . ALA A 1 188 ? 0.557 16.295 5.844 1.00 53.97 188 ALA A C 1
ATOM 1418 O O . ALA A 1 188 ? 0.814 17.372 5.313 1.00 53.97 188 ALA A O 1
ATOM 1419 N N . TRP A 1 189 ? 0.047 15.307 5.112 1.00 54.38 189 TRP A N 1
ATOM 1420 C CA . TRP A 1 189 ? -0.088 15.425 3.660 1.00 54.38 189 TRP A CA 1
ATOM 1421 C C . TRP A 1 189 ? -0.972 16.604 3.213 1.00 54.38 189 TRP A C 1
ATOM 1423 O O . TRP A 1 189 ? -0.704 17.247 2.192 1.00 54.38 189 TRP A O 1
ATOM 1433 N N . MET A 1 190 ? -2.021 16.932 3.973 1.00 52.75 190 MET A N 1
ATOM 1434 C CA . MET A 1 190 ? -2.868 18.093 3.692 1.00 52.75 190 MET A CA 1
ATOM 1435 C C . MET A 1 190 ? -2.219 19.434 4.029 1.00 52.75 190 MET A C 1
ATOM 1437 O O . MET A 1 190 ? -2.510 20.418 3.343 1.00 52.75 190 MET A O 1
ATOM 1441 N N . HIS A 1 191 ? -1.379 19.488 5.063 1.00 47.72 191 HIS A N 1
ATOM 1442 C CA . HIS A 1 191 ? -0.954 20.747 5.678 1.00 47.72 191 HIS A CA 1
ATOM 1443 C C . HIS A 1 191 ? 0.546 21.054 5.574 1.00 47.72 191 HIS A C 1
ATOM 1445 O O . HIS A 1 191 ? 0.908 22.217 5.736 1.00 47.72 191 HIS A O 1
ATOM 1451 N N . THR A 1 192 ? 1.403 20.067 5.298 1.00 47.44 192 THR A N 1
ATOM 1452 C CA . THR A 1 192 ? 2.865 20.186 5.448 1.00 47.44 192 THR A CA 1
ATOM 1453 C C . THR A 1 192 ? 3.682 19.755 4.233 1.00 47.44 192 THR A C 1
ATOM 1455 O O . THR A 1 192 ? 4.895 19.926 4.259 1.00 47.44 192 THR A O 1
ATOM 1458 N N . MET A 1 193 ? 3.077 19.225 3.163 1.00 53.34 193 MET A N 1
ATOM 1459 C CA . MET A 1 193 ? 3.837 18.926 1.941 1.00 53.34 193 MET A CA 1
ATOM 1460 C C . MET A 1 193 ? 4.270 20.230 1.263 1.00 53.34 193 MET A C 1
ATOM 1462 O O . MET A 1 193 ? 3.448 20.926 0.657 1.00 53.34 193 MET A O 1
ATOM 1466 N N . GLU A 1 194 ? 5.559 20.551 1.351 1.00 58.81 194 GLU A N 1
ATOM 1467 C C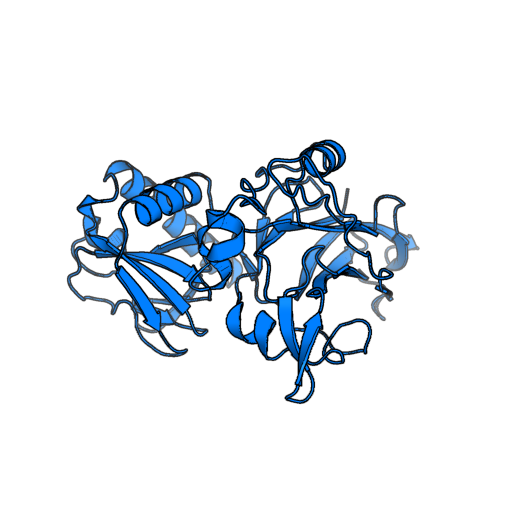A . GLU A 1 194 ? 6.172 21.570 0.504 1.00 58.81 194 GLU A CA 1
ATOM 1468 C C . GLU A 1 194 ? 6.067 21.128 -0.962 1.00 58.81 194 GLU A C 1
ATOM 1470 O O . GLU A 1 194 ? 6.275 19.957 -1.281 1.00 58.81 194 GLU A O 1
ATOM 1475 N N . GLU A 1 195 ? 5.754 22.050 -1.880 1.00 59.94 195 GLU A N 1
ATOM 1476 C CA . GLU A 1 195 ? 5.603 21.723 -3.311 1.00 59.94 195 GLU A CA 1
ATOM 1477 C C . GLU A 1 195 ? 6.857 21.064 -3.917 1.00 59.94 195 GLU A C 1
ATOM 1479 O O . GLU A 1 195 ? 6.759 20.389 -4.940 1.00 59.94 195 GLU A O 1
ATOM 1484 N N . THR A 1 196 ? 8.014 21.239 -3.276 1.00 62.59 196 THR A N 1
ATOM 1485 C CA . THR A 1 196 ? 9.328 20.716 -3.660 1.00 62.59 196 THR A CA 1
ATOM 1486 C C . THR A 1 196 ? 9.648 19.333 -3.088 1.00 62.59 196 THR A C 1
ATOM 1488 O O . THR A 1 196 ? 10.583 18.695 -3.559 1.00 62.59 196 THR A O 1
ATOM 1491 N N . GLN A 1 197 ? 8.893 18.821 -2.115 1.00 76.38 197 GLN A N 1
ATOM 1492 C CA . GLN A 1 197 ? 9.103 17.482 -1.544 1.00 76.38 197 GLN A CA 1
ATOM 1493 C C . GLN A 1 197 ? 8.295 16.428 -2.309 1.00 76.38 197 GLN A C 1
ATOM 1495 O O . GLN A 1 197 ? 7.427 15.749 -1.766 1.00 76.38 197 GLN A O 1
ATOM 1500 N N . THR A 1 198 ? 8.544 16.346 -3.615 1.00 85.31 198 THR A N 1
ATOM 1501 C CA . THR A 1 198 ? 7.806 15.473 -4.539 1.00 85.31 198 THR A CA 1
ATOM 1502 C C . THR A 1 198 ? 8.764 14.857 -5.555 1.00 85.31 198 THR A C 1
ATOM 1504 O O . THR A 1 198 ? 9.759 15.516 -5.884 1.00 85.31 198 THR A O 1
ATOM 1507 N N . PRO A 1 199 ? 8.461 13.686 -6.143 1.00 89.75 199 PRO A N 1
ATOM 1508 C CA . PRO A 1 199 ? 9.380 13.032 -7.079 1.00 89.75 199 PRO A CA 1
ATOM 1509 C C . PRO A 1 199 ? 9.786 13.909 -8.270 1.00 89.75 199 PRO A C 1
ATOM 1511 O O . PRO A 1 199 ? 10.934 13.880 -8.705 1.00 89.75 199 PRO A O 1
ATOM 1514 N N . TRP A 1 200 ? 8.881 14.774 -8.742 1.00 91.38 200 TRP A N 1
ATOM 1515 C CA . TRP A 1 200 ? 9.134 15.748 -9.818 1.00 91.38 200 TRP A CA 1
ATOM 1516 C C . TRP A 1 200 ? 10.137 16.852 -9.463 1.00 91.38 200 TRP A C 1
ATOM 1518 O O . TRP A 1 200 ? 10.552 17.607 -10.336 1.00 91.38 200 TRP A O 1
ATOM 1528 N N . HIS A 1 201 ? 10.546 16.922 -8.201 1.00 88.69 201 HIS A N 1
ATOM 1529 C CA . HIS A 1 201 ? 11.565 17.825 -7.676 1.00 88.69 201 HIS A CA 1
ATOM 1530 C C . HIS A 1 201 ? 12.757 17.055 -7.072 1.00 88.69 201 HIS A C 1
ATOM 1532 O O . HIS A 1 201 ? 13.580 17.637 -6.373 1.00 88.69 201 HIS A O 1
ATOM 1538 N N . GLY A 1 202 ? 12.872 15.750 -7.352 1.00 86.62 202 GLY A N 1
ATOM 1539 C CA . GLY A 1 202 ? 14.026 14.928 -6.977 1.00 86.62 202 GLY A CA 1
ATOM 1540 C C . GLY A 1 202 ? 13.996 14.348 -5.561 1.00 86.62 202 GLY A C 1
ATOM 1541 O O . GLY A 1 202 ? 14.990 13.773 -5.134 1.00 86.62 202 GLY A O 1
ATOM 1542 N N . THR A 1 203 ? 12.888 14.479 -4.827 1.00 85.19 203 THR A N 1
ATOM 1543 C CA . THR A 1 203 ? 12.712 13.872 -3.493 1.00 85.19 203 THR A CA 1
ATOM 1544 C C . THR A 1 203 ? 11.457 13.010 -3.479 1.00 85.19 203 THR A C 1
ATOM 1546 O O . THR A 1 203 ? 10.416 13.462 -3.927 1.00 85.19 203 THR A O 1
ATOM 1549 N N . ASP A 1 204 ? 11.516 11.793 -2.950 1.00 86.69 204 ASP A N 1
ATOM 1550 C CA . ASP A 1 204 ? 10.343 10.918 -2.816 1.00 86.69 204 ASP A CA 1
ATOM 1551 C C . ASP A 1 204 ? 10.002 10.694 -1.337 1.00 86.69 204 ASP A C 1
ATOM 1553 O O . ASP A 1 204 ? 10.867 10.832 -0.469 1.00 86.69 204 ASP A O 1
ATOM 1557 N N . ALA A 1 205 ? 8.750 10.347 -1.049 1.00 83.31 205 ALA A N 1
ATOM 1558 C CA . ALA A 1 205 ? 8.322 9.962 0.289 1.00 83.31 205 ALA A CA 1
ATOM 1559 C C . ALA A 1 205 ? 8.348 8.439 0.392 1.00 83.31 205 ALA A C 1
ATOM 1561 O O . ALA A 1 205 ? 7.616 7.770 -0.334 1.00 83.31 205 ALA A O 1
ATOM 1562 N N . ALA A 1 206 ? 9.185 7.902 1.282 1.00 84.62 206 ALA A N 1
ATOM 1563 C CA . ALA A 1 206 ? 9.306 6.462 1.477 1.00 84.62 206 ALA A CA 1
ATOM 1564 C C . ALA A 1 206 ? 7.945 5.843 1.826 1.00 84.62 206 ALA A C 1
ATOM 1566 O O . ALA A 1 206 ? 7.248 6.311 2.729 1.00 84.62 206 ALA A O 1
ATOM 1567 N N . ALA A 1 207 ? 7.583 4.787 1.103 1.00 85.12 207 ALA A N 1
ATOM 1568 C CA . ALA A 1 207 ? 6.379 4.019 1.369 1.00 85.12 207 ALA A CA 1
ATOM 1569 C C . ALA A 1 207 ? 6.719 2.833 2.274 1.00 85.12 207 ALA A C 1
ATOM 1571 O O . ALA A 1 207 ? 7.692 2.124 2.033 1.00 85.12 207 ALA A O 1
ATOM 1572 N N . LEU A 1 208 ? 5.896 2.616 3.297 1.00 84.12 208 LEU A N 1
ATOM 1573 C CA . LEU A 1 208 ? 5.868 1.364 4.043 1.00 84.12 208 LEU A CA 1
ATOM 1574 C C . LEU A 1 208 ? 4.669 0.568 3.542 1.00 84.12 208 LEU A C 1
ATOM 1576 O O . LEU A 1 208 ? 3.561 1.110 3.504 1.00 84.12 208 LEU A O 1
ATOM 1580 N N . THR A 1 209 ? 4.879 -0.682 3.145 1.00 87.81 209 THR A N 1
ATOM 1581 C CA . THR A 1 209 ? 3.802 -1.564 2.699 1.00 87.81 209 THR A CA 1
ATOM 1582 C C . THR A 1 209 ? 3.561 -2.696 3.684 1.00 87.81 209 THR A C 1
ATOM 1584 O O . THR A 1 209 ? 4.418 -3.040 4.492 1.00 87.81 209 THR A O 1
ATOM 1587 N N . THR A 1 210 ? 2.341 -3.218 3.651 1.00 87.00 210 THR A N 1
ATOM 1588 C CA . THR A 1 210 ? 1.883 -4.367 4.446 1.00 87.00 210 THR A CA 1
ATOM 1589 C C . THR A 1 210 ? 0.973 -5.225 3.570 1.00 87.00 210 THR A C 1
ATOM 1591 O O . THR A 1 210 ? 0.442 -4.692 2.584 1.00 87.00 210 THR A O 1
ATOM 1594 N N . PRO A 1 211 ? 0.748 -6.504 3.910 1.00 88.25 211 PRO A N 1
ATOM 1595 C CA . PRO A 1 211 ? -0.228 -7.334 3.214 1.00 88.25 211 PRO A CA 1
ATOM 1596 C C . PRO A 1 211 ? -1.595 -6.647 3.094 1.00 88.25 211 PRO A C 1
ATOM 1598 O O . PRO A 1 211 ? -2.036 -5.896 3.977 1.00 88.25 211 PRO A O 1
ATOM 1601 N N . ALA A 1 212 ? -2.250 -6.846 1.953 1.00 87.06 212 ALA A N 1
ATOM 1602 C CA . ALA A 1 212 ? -3.580 -6.303 1.729 1.00 87.06 212 ALA A CA 1
ATOM 1603 C C . ALA A 1 212 ? -4.627 -7.002 2.610 1.00 87.06 212 ALA A C 1
ATOM 1605 O O . ALA A 1 212 ? -4.492 -8.173 2.940 1.00 87.06 212 ALA A O 1
ATOM 1606 N N . GLU A 1 213 ? -5.682 -6.276 2.984 1.00 84.62 213 GLU A N 1
ATOM 1607 C CA . GLU A 1 213 ? -6.783 -6.841 3.768 1.00 84.62 213 GLU A CA 1
ATOM 1608 C C . GLU A 1 213 ? -7.538 -7.924 2.987 1.00 84.62 213 GLU A C 1
ATOM 1610 O O . GLU A 1 213 ? -7.881 -7.733 1.817 1.00 84.62 213 GLU A O 1
ATOM 1615 N N . THR A 1 214 ? -7.936 -8.989 3.673 1.00 84.31 214 THR A N 1
ATOM 1616 C CA . THR A 1 214 ? -8.894 -9.989 3.187 1.00 84.31 214 THR A CA 1
ATOM 1617 C C . THR A 1 214 ? -10.318 -9.420 3.081 1.00 84.31 214 THR A C 1
ATOM 1619 O O . THR A 1 214 ? -10.674 -8.419 3.710 1.00 84.31 214 THR A O 1
ATOM 1622 N N . GLU A 1 215 ? -11.209 -10.080 2.326 1.00 82.56 215 GLU A N 1
ATOM 1623 C CA . GLU A 1 215 ? -12.623 -9.661 2.267 1.00 82.56 215 GLU A CA 1
ATOM 1624 C C . GLU A 1 215 ? -13.315 -9.722 3.635 1.00 82.56 215 GLU A C 1
ATOM 1626 O O . GLU A 1 215 ? -14.186 -8.897 3.923 1.00 82.56 215 GLU A O 1
ATOM 1631 N N . LEU A 1 216 ? -12.917 -10.668 4.492 1.00 83.50 216 LEU A N 1
ATOM 1632 C CA . LEU A 1 216 ? -13.418 -10.749 5.859 1.00 83.50 216 LEU A CA 1
ATOM 1633 C C . LEU A 1 216 ? -13.058 -9.484 6.642 1.00 83.50 216 LEU A C 1
ATOM 1635 O O . LEU A 1 216 ? -13.951 -8.827 7.171 1.00 83.50 216 LEU A O 1
ATOM 1639 N N . GLU A 1 217 ? -11.784 -9.100 6.658 1.00 85.88 217 GLU A N 1
ATOM 1640 C CA . GLU A 1 217 ? -11.321 -7.892 7.346 1.00 85.88 217 GLU A CA 1
ATOM 1641 C C . GLU A 1 217 ? -11.981 -6.629 6.793 1.00 85.88 217 GLU A C 1
ATOM 1643 O O . GLU A 1 217 ? -12.427 -5.774 7.557 1.00 85.88 217 GLU A O 1
ATOM 1648 N N . ARG A 1 218 ? -12.158 -6.524 5.470 1.00 84.94 218 ARG A N 1
ATOM 1649 C CA . ARG A 1 218 ? -12.875 -5.388 4.867 1.00 84.94 218 ARG A CA 1
ATOM 1650 C C . ARG A 1 218 ? -14.339 -5.337 5.280 1.00 84.94 218 ARG A C 1
ATOM 1652 O O . ARG A 1 218 ? -14.878 -4.246 5.481 1.00 84.94 218 ARG A O 1
ATOM 1659 N N . ARG A 1 219 ? -15.010 -6.486 5.391 1.00 84.69 219 ARG A N 1
ATOM 1660 C CA . ARG A 1 219 ? -16.387 -6.557 5.895 1.00 84.69 219 ARG A CA 1
ATOM 1661 C C . ARG A 1 219 ? -16.451 -6.141 7.360 1.00 84.69 219 ARG A C 1
ATOM 1663 O O . ARG A 1 219 ? -17.239 -5.256 7.686 1.00 84.69 219 ARG A O 1
ATOM 1670 N N . LEU A 1 220 ? -15.582 -6.700 8.197 1.00 83.88 220 LEU A N 1
ATOM 1671 C CA . LEU A 1 220 ? -15.502 -6.378 9.620 1.00 83.88 220 LEU A CA 1
ATOM 1672 C C . LEU A 1 220 ? -15.171 -4.907 9.854 1.00 83.88 220 LEU A C 1
ATOM 1674 O O . LEU A 1 220 ? -15.807 -4.271 10.687 1.00 83.88 220 LEU A O 1
ATOM 1678 N N . SER A 1 221 ? -14.267 -4.332 9.062 1.00 84.56 221 SER A N 1
ATOM 1679 C CA . SER A 1 221 ? -13.963 -2.903 9.087 1.00 84.56 221 SER A CA 1
ATOM 1680 C C . SER A 1 221 ? -15.224 -2.056 8.890 1.00 84.56 221 SER A C 1
ATOM 1682 O O . SER A 1 221 ? -15.510 -1.156 9.682 1.00 84.56 221 SER A O 1
ATOM 1684 N N . ARG A 1 222 ? -16.058 -2.391 7.894 1.00 81.25 222 ARG A N 1
ATOM 1685 C CA . ARG A 1 222 ? -17.333 -1.692 7.655 1.00 81.25 222 ARG A CA 1
ATOM 1686 C C . ARG A 1 222 ? -18.301 -1.832 8.828 1.00 81.25 222 ARG A C 1
ATOM 1688 O O . ARG A 1 222 ? -18.950 -0.849 9.189 1.00 81.25 222 ARG A O 1
ATOM 1695 N N . ASP A 1 223 ? -18.414 -3.022 9.403 1.00 83.75 223 ASP A N 1
ATOM 1696 C CA . ASP A 1 223 ? -19.353 -3.291 10.494 1.00 83.75 223 ASP A CA 1
ATOM 1697 C C . ASP A 1 223 ? -18.918 -2.610 11.799 1.00 83.75 223 ASP A C 1
ATOM 1699 O O . ASP A 1 223 ? -19.724 -1.923 12.433 1.00 83.75 223 ASP A O 1
ATOM 1703 N N . VAL A 1 224 ? -17.624 -2.671 12.126 1.00 84.50 224 VAL A N 1
ATOM 1704 C CA . VAL A 1 224 ? -17.009 -1.926 13.234 1.00 84.50 224 VAL A CA 1
ATOM 1705 C C . VAL A 1 224 ? -17.217 -0.428 13.046 1.00 84.50 224 VAL A C 1
ATOM 1707 O O . VAL A 1 224 ? -17.683 0.245 13.954 1.00 84.50 224 VAL A O 1
ATOM 1710 N N . MET A 1 225 ? -16.964 0.129 11.862 1.00 81.69 225 MET A N 1
ATOM 1711 C 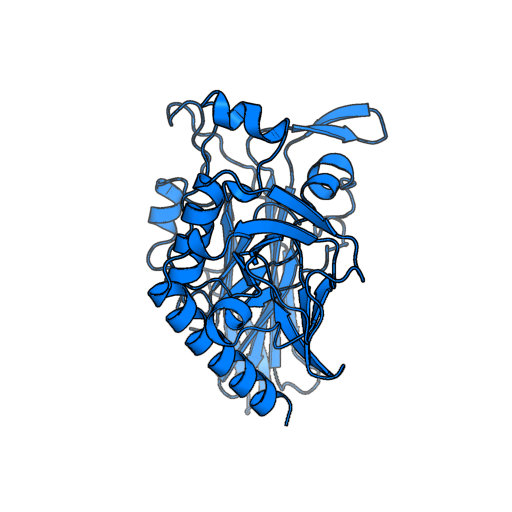CA . MET A 1 225 ? -17.142 1.569 11.651 1.00 81.69 225 MET A CA 1
ATOM 1712 C C . MET A 1 225 ? -18.610 2.020 11.745 1.00 81.69 225 MET A C 1
ATOM 1714 O O . MET A 1 225 ? -18.882 3.161 12.132 1.00 81.69 225 MET A O 1
ATOM 1718 N N . ARG A 1 226 ? -19.576 1.140 11.448 1.00 81.12 226 ARG A N 1
ATOM 1719 C CA . ARG A 1 226 ? -21.017 1.415 11.611 1.00 81.12 226 ARG A CA 1
ATOM 1720 C C . ARG A 1 226 ? -21.471 1.421 13.069 1.00 81.12 226 ARG A C 1
ATOM 1722 O O . ARG A 1 226 ? -22.445 2.112 13.375 1.00 81.12 226 ARG A O 1
ATOM 1729 N N . SER A 1 227 ? -20.778 0.708 13.957 1.00 81.62 227 SER A N 1
ATOM 1730 C CA . SER A 1 227 ? -21.114 0.648 15.387 1.00 81.62 227 SER A CA 1
ATOM 1731 C C . SER A 1 227 ? -20.761 1.929 16.156 1.00 81.62 227 SER A C 1
ATOM 1733 O O . SER A 1 227 ? -21.154 2.067 17.311 1.00 81.62 227 SER A O 1
ATOM 1735 N N . LYS A 1 228 ? -20.107 2.899 15.493 1.00 81.88 228 LYS A N 1
ATOM 1736 C CA . LYS A 1 228 ? -19.598 4.156 16.073 1.00 81.88 228 LYS A CA 1
ATOM 1737 C C . LYS A 1 228 ? -18.577 3.881 17.188 1.00 81.88 228 LYS A C 1
ATOM 1739 O O . LYS A 1 228 ? -18.838 4.202 18.347 1.00 81.88 228 LYS A O 1
ATOM 1744 N N . PRO A 1 229 ? -17.426 3.297 16.826 1.00 88.62 229 PRO A N 1
ATOM 1745 C CA . PRO A 1 229 ? -16.423 2.859 17.782 1.00 88.62 229 PRO A CA 1
ATOM 1746 C C . PRO A 1 229 ? -15.758 4.047 18.479 1.00 88.62 229 PRO A C 1
ATOM 1748 O O . PRO A 1 229 ? -15.755 5.173 17.966 1.00 88.62 229 PRO A O 1
ATOM 1751 N N . GLU A 1 230 ? -15.135 3.780 19.624 1.00 90.44 230 GLU A N 1
ATOM 1752 C CA . GLU A 1 230 ? -14.196 4.726 20.216 1.00 90.44 230 GLU A CA 1
ATOM 1753 C C . GLU A 1 230 ? -12.932 4.778 19.355 1.00 90.44 230 GLU A C 1
ATOM 1755 O O . GLU A 1 230 ? -12.413 3.749 18.932 1.00 90.44 230 GLU A O 1
ATOM 1760 N N . VAL A 1 231 ? -12.435 5.981 19.067 1.00 90.31 231 VAL A N 1
ATOM 1761 C CA . VAL A 1 231 ? -11.241 6.161 18.238 1.00 90.31 231 VAL A CA 1
ATOM 1762 C C . VAL A 1 231 ? -10.081 6.609 19.109 1.00 90.31 231 VAL A C 1
ATOM 1764 O O . VAL A 1 231 ? -10.083 7.732 19.616 1.00 90.31 231 VAL A O 1
ATOM 1767 N N . LEU A 1 232 ? -9.062 5.761 19.199 1.00 92.31 232 LEU A N 1
ATOM 1768 C CA . LEU A 1 232 ? -7.835 6.014 19.941 1.00 92.31 232 LEU A CA 1
ATOM 1769 C C . LEU A 1 232 ? -6.693 6.356 18.979 1.00 92.31 232 LEU A C 1
ATOM 1771 O O . LEU A 1 232 ? -6.580 5.780 17.895 1.00 92.31 232 LEU A O 1
ATOM 1775 N N . ARG A 1 233 ? -5.845 7.307 19.376 1.00 91.44 233 ARG A N 1
ATOM 1776 C CA . ARG A 1 233 ? -4.598 7.640 18.678 1.00 91.44 233 ARG A CA 1
ATOM 1777 C C . ARG A 1 233 ? -3.425 7.322 19.583 1.00 91.44 233 ARG A C 1
ATOM 1779 O O . ARG A 1 233 ? -3.442 7.732 20.739 1.00 91.44 233 ARG A O 1
ATOM 1786 N N . LEU A 1 234 ? -2.433 6.649 19.024 1.00 92.75 234 LEU A N 1
ATOM 1787 C CA . LEU A 1 234 ? -1.224 6.237 19.719 1.00 92.75 234 LEU A CA 1
ATOM 1788 C C . LEU A 1 234 ? -0.008 6.792 18.976 1.00 92.75 234 LEU A C 1
ATOM 1790 O O . LEU A 1 234 ? 0.008 6.841 17.741 1.00 92.75 234 LEU A O 1
ATOM 1794 N N . ALA A 1 235 ? 0.989 7.248 19.724 1.00 93.06 235 ALA A N 1
ATOM 1795 C CA . ALA A 1 235 ? 2.285 7.615 19.181 1.00 93.06 235 ALA A CA 1
ATOM 1796 C C . ALA A 1 235 ? 3.113 6.357 18.879 1.00 93.06 235 ALA A C 1
ATOM 1798 O O . ALA A 1 235 ? 2.838 5.275 19.391 1.00 93.06 235 ALA A O 1
ATOM 1799 N N . ALA A 1 236 ? 4.156 6.501 18.058 1.00 91.69 236 ALA A N 1
ATOM 1800 C CA . ALA A 1 236 ? 5.118 5.421 17.869 1.00 91.69 236 ALA A CA 1
ATOM 1801 C C . ALA A 1 236 ? 5.756 5.039 19.219 1.00 91.69 236 ALA A C 1
ATOM 1803 O O . ALA A 1 236 ? 6.214 5.910 19.959 1.00 91.69 236 ALA A O 1
ATOM 1804 N N . GLY A 1 237 ? 5.790 3.742 19.513 1.00 95.00 237 GLY A N 1
ATOM 1805 C CA . GLY A 1 237 ? 6.255 3.157 20.768 1.00 95.00 237 GLY A CA 1
ATOM 1806 C C . GLY A 1 237 ? 5.156 2.880 21.798 1.00 95.00 237 GLY A C 1
ATOM 1807 O O . GLY A 1 237 ? 5.398 2.095 22.713 1.00 95.00 237 GLY A O 1
ATOM 1808 N N . ASP A 1 238 ? 3.960 3.459 21.658 1.00 97.69 238 ASP A N 1
ATOM 1809 C CA . ASP A 1 238 ? 2.852 3.209 22.586 1.00 97.69 238 ASP A CA 1
ATOM 1810 C C . ASP A 1 238 ? 2.308 1.778 22.430 1.00 97.69 238 ASP A C 1
ATOM 1812 O O . ASP A 1 238 ? 2.183 1.256 21.318 1.00 97.69 238 ASP A O 1
ATOM 1816 N N . VAL A 1 239 ? 1.944 1.146 23.546 1.00 97.31 239 VAL A N 1
ATOM 1817 C CA . VAL A 1 239 ? 1.367 -0.205 23.563 1.00 97.31 239 VAL A CA 1
ATOM 1818 C C . VAL A 1 239 ? -0.158 -0.130 23.486 1.00 97.31 239 VAL A C 1
ATOM 1820 O O . VAL A 1 239 ? -0.793 0.564 24.277 1.00 97.31 239 VAL A O 1
ATOM 1823 N N . LEU A 1 240 ? -0.745 -0.860 22.534 1.00 96.25 240 LEU A N 1
ATOM 1824 C CA . LEU A 1 240 ? -2.193 -1.017 22.399 1.00 96.25 240 LEU A CA 1
ATOM 1825 C C . LEU A 1 240 ? -2.717 -2.156 23.280 1.00 96.25 240 LEU A C 1
ATOM 1827 O O . LEU A 1 240 ? -3.708 -1.981 23.985 1.00 96.25 240 LEU A O 1
ATOM 1831 N N . PHE A 1 241 ? -2.057 -3.315 23.229 1.00 96.31 241 PHE A N 1
ATOM 1832 C CA . PHE A 1 241 ? -2.363 -4.486 24.051 1.00 96.31 241 PHE A CA 1
ATOM 1833 C C . PHE A 1 241 ? -1.064 -5.089 24.577 1.00 96.31 241 PHE A C 1
ATOM 1835 O O . PHE A 1 241 ? -0.123 -5.241 23.805 1.00 96.31 241 PHE A O 1
ATOM 1842 N N . GLU A 1 242 ? -1.022 -5.457 25.854 1.00 96.56 242 GLU A N 1
ATOM 1843 C CA . GLU A 1 242 ? 0.121 -6.139 26.470 1.00 96.56 242 GLU A CA 1
ATOM 1844 C C . GLU A 1 242 ? -0.144 -7.650 26.531 1.00 96.56 242 GLU A C 1
ATOM 1846 O O . GLU A 1 242 ? -1.266 -8.078 26.814 1.00 96.56 242 GLU A O 1
ATOM 1851 N N . GLN A 1 243 ? 0.871 -8.474 26.271 1.00 95.44 243 GLN A N 1
ATOM 1852 C CA . GLN A 1 243 ? 0.769 -9.925 26.410 1.00 95.44 243 GLN A CA 1
ATOM 1853 C C . GLN A 1 243 ? 0.407 -10.322 27.850 1.00 95.44 243 GLN A C 1
ATOM 1855 O O . GLN A 1 243 ? 0.953 -9.807 28.821 1.00 95.44 243 GLN A O 1
ATOM 1860 N N . GLY A 1 244 ? -0.498 -11.291 27.987 1.00 94.94 244 GLY A N 1
ATOM 1861 C CA . GLY A 1 244 ? -0.964 -11.803 29.276 1.00 94.94 244 GLY A CA 1
ATOM 1862 C C . GLY A 1 244 ? -2.112 -11.007 29.897 1.00 94.94 244 GLY A C 1
ATOM 1863 O O . GLY A 1 244 ? -2.789 -11.538 30.780 1.00 94.94 244 GLY A O 1
ATOM 1864 N N . ASP A 1 245 ? -2.398 -9.794 29.415 1.00 93.56 245 ASP A N 1
ATOM 1865 C CA . ASP A 1 245 ? -3.537 -9.021 29.904 1.00 93.56 245 ASP A CA 1
ATOM 1866 C C . ASP A 1 245 ? -4.863 -9.718 29.581 1.00 93.56 245 ASP A C 1
ATOM 1868 O O . ASP A 1 245 ? -5.063 -10.306 28.514 1.00 93.56 245 ASP A O 1
ATOM 1872 N N . SER A 1 246 ? -5.824 -9.615 30.496 1.00 89.94 246 SER A N 1
ATOM 1873 C CA . SER A 1 246 ? -7.215 -9.943 30.187 1.00 89.94 246 SER A CA 1
ATOM 1874 C C . SER A 1 246 ? -7.817 -8.837 29.322 1.00 89.94 246 SER A C 1
ATOM 1876 O O . SER A 1 246 ? -7.680 -7.659 29.654 1.00 89.94 246 SER A O 1
ATOM 1878 N N . GLY A 1 247 ? -8.547 -9.184 28.263 1.00 84.62 247 GLY A N 1
ATOM 1879 C CA . GLY A 1 247 ? -9.207 -8.183 27.429 1.00 84.62 247 GLY A CA 1
ATOM 1880 C C . GLY A 1 247 ? -10.399 -8.739 26.664 1.00 84.62 247 GLY A C 1
ATOM 1881 O O . GLY A 1 247 ? -10.304 -9.787 26.036 1.00 84.62 247 GLY A O 1
ATOM 1882 N N . THR A 1 248 ? -11.516 -8.010 26.696 1.00 88.69 248 THR A N 1
ATOM 1883 C CA . THR A 1 248 ? -12.746 -8.327 25.942 1.00 88.69 248 THR A CA 1
ATOM 1884 C C . THR A 1 248 ? -12.926 -7.458 24.703 1.00 88.69 248 THR A C 1
ATOM 1886 O O . THR A 1 248 ? -13.928 -7.577 24.004 1.00 88.69 248 THR A O 1
ATOM 1889 N N . GLN A 1 249 ? -11.973 -6.572 24.433 1.00 91.88 249 GLN A N 1
ATOM 1890 C CA . GLN A 1 249 ? -12.049 -5.596 23.354 1.00 91.88 249 GLN A CA 1
ATOM 1891 C C . GLN A 1 249 ? -11.208 -6.028 22.160 1.00 91.88 249 GLN A C 1
ATOM 1893 O O . GLN A 1 249 ? -10.165 -6.668 22.319 1.00 91.88 249 GLN A O 1
ATOM 1898 N N . VAL A 1 250 ? -11.636 -5.609 20.976 1.00 92.94 250 VAL A N 1
ATOM 1899 C CA . VAL A 1 250 ? -10.868 -5.713 19.733 1.00 92.94 250 VAL A CA 1
ATOM 1900 C C . VAL A 1 250 ? -10.652 -4.325 19.159 1.00 92.94 250 VAL A C 1
ATOM 1902 O O . VAL A 1 250 ? -11.447 -3.409 19.390 1.00 92.94 250 VAL A O 1
ATOM 1905 N N . ALA A 1 251 ? -9.564 -4.170 18.419 1.00 93.56 251 ALA A N 1
ATOM 1906 C CA . ALA A 1 251 ? -9.206 -2.913 17.789 1.00 93.56 251 ALA A CA 1
ATOM 1907 C C . ALA A 1 251 ? -9.057 -3.103 16.280 1.00 93.56 251 ALA A C 1
ATOM 1909 O O . ALA A 1 251 ? -8.315 -3.963 15.831 1.00 93.56 251 ALA A O 1
ATOM 1910 N N . LEU A 1 252 ? -9.739 -2.282 15.493 1.00 91.69 252 LEU A N 1
ATOM 1911 C CA . LEU A 1 252 ? -9.522 -2.168 14.057 1.00 91.69 252 LEU A CA 1
ATOM 1912 C C . LEU A 1 252 ? -8.440 -1.116 13.808 1.00 91.69 252 LEU A C 1
ATOM 1914 O O . LEU A 1 252 ? -8.621 0.049 14.173 1.00 91.69 252 LEU A O 1
ATOM 1918 N N . LEU A 1 253 ? -7.338 -1.495 13.165 1.00 91.06 253 LEU A N 1
ATOM 1919 C CA . LEU A 1 253 ? -6.289 -0.553 12.783 1.00 91.06 253 LEU A CA 1
ATOM 1920 C C . LEU A 1 253 ? -6.769 0.298 11.607 1.00 91.06 253 LEU A C 1
ATOM 1922 O O . LEU A 1 253 ? -7.027 -0.211 10.527 1.00 91.06 253 LEU A O 1
ATOM 1926 N N . LEU A 1 254 ? -6.927 1.604 11.791 1.00 85.38 254 LEU A N 1
ATOM 1927 C CA . LEU A 1 254 ? -7.455 2.493 10.750 1.00 85.38 254 LEU A CA 1
ATOM 1928 C C . LEU A 1 254 ? -6.348 3.174 9.946 1.00 85.38 254 LEU A C 1
ATOM 1930 O O . LEU A 1 254 ? -6.549 3.490 8.772 1.00 85.38 254 LEU A O 1
ATOM 1934 N N . ASP A 1 255 ? -5.212 3.428 10.589 1.00 84.19 255 ASP A N 1
ATOM 1935 C CA . ASP A 1 255 ? -4.049 4.099 10.014 1.00 84.19 255 ASP A CA 1
ATOM 1936 C C . ASP A 1 255 ? -2.772 3.744 10.791 1.00 84.19 255 ASP A C 1
ATOM 1938 O O . ASP A 1 255 ? -2.833 3.553 12.009 1.00 84.19 255 ASP A O 1
ATOM 1942 N N . GLY A 1 256 ? -1.645 3.716 10.077 1.00 85.12 256 GLY A N 1
ATOM 1943 C CA . GLY A 1 256 ? -0.314 3.393 10.578 1.00 85.12 256 GLY A CA 1
ATOM 1944 C C . GLY A 1 256 ? -0.023 1.892 10.663 1.00 85.12 256 GLY A C 1
ATOM 1945 O O . GLY A 1 256 ? -0.813 1.062 10.221 1.00 85.12 256 GLY A O 1
ATOM 1946 N N . VAL A 1 257 ? 1.138 1.553 11.221 1.00 89.81 257 VAL A N 1
ATOM 1947 C CA . VAL A 1 257 ? 1.624 0.175 11.372 1.00 89.81 257 VAL A CA 1
ATOM 1948 C C . VAL A 1 257 ? 1.872 -0.135 12.840 1.00 89.81 257 VAL A C 1
ATOM 1950 O O . VAL A 1 257 ? 2.473 0.667 13.563 1.00 89.81 257 VAL A O 1
ATOM 1953 N N . VAL A 1 258 ? 1.414 -1.310 13.264 1.00 93.25 258 VAL A N 1
ATOM 1954 C CA . VAL A 1 258 ? 1.739 -1.902 14.564 1.00 93.25 258 VAL A CA 1
ATOM 1955 C C . VAL A 1 258 ? 2.695 -3.071 14.367 1.00 93.25 258 VAL A C 1
ATOM 1957 O O . VAL A 1 258 ? 2.662 -3.736 13.339 1.00 93.25 258 VAL A O 1
ATOM 1960 N N . GLU A 1 259 ? 3.523 -3.328 15.363 1.00 93.50 259 GLU A N 1
ATOM 1961 C CA . GLU A 1 259 ? 4.325 -4.540 15.481 1.00 93.50 259 GLU A CA 1
ATOM 1962 C C . GLU A 1 259 ? 3.688 -5.475 16.518 1.00 93.50 259 GLU A C 1
ATOM 1964 O O . GLU A 1 259 ? 3.163 -5.025 17.545 1.00 93.50 259 GLU A O 1
ATOM 1969 N N . VAL A 1 260 ? 3.722 -6.776 16.236 1.00 93.56 260 VAL A N 1
ATOM 1970 C CA . VAL A 1 260 ? 3.247 -7.835 17.134 1.00 93.56 260 VAL A CA 1
ATOM 1971 C C . VAL A 1 260 ? 4.456 -8.548 17.718 1.00 93.56 260 VAL A C 1
ATOM 1973 O O . VAL A 1 260 ? 5.297 -9.047 16.972 1.00 93.56 260 VAL A O 1
ATOM 1976 N N . LEU A 1 261 ? 4.544 -8.590 19.048 1.00 93.44 261 LEU A N 1
ATOM 1977 C CA . LEU A 1 261 ? 5.635 -9.225 19.778 1.00 93.44 261 LEU A CA 1
ATOM 1978 C C . LEU A 1 261 ? 5.122 -10.368 20.650 1.00 93.44 261 LEU A C 1
ATOM 1980 O O . LEU A 1 261 ? 4.156 -10.188 21.391 1.00 93.44 261 LEU A O 1
ATOM 1984 N N . HIS A 1 262 ? 5.809 -11.504 20.631 1.00 92.88 262 HIS A N 1
ATOM 1985 C CA . HIS A 1 262 ? 5.564 -12.611 21.553 1.00 92.88 262 HIS A CA 1
ATOM 1986 C C . HIS A 1 262 ? 6.818 -12.860 22.382 1.00 92.88 262 HIS A C 1
ATOM 1988 O O . HIS A 1 262 ? 7.907 -12.992 21.837 1.00 92.88 262 HIS A O 1
ATOM 1994 N N . ASP A 1 263 ? 6.683 -12.821 23.707 1.00 92.38 263 ASP A N 1
ATOM 1995 C CA . ASP A 1 263 ? 7.802 -12.922 24.655 1.00 92.38 263 ASP A CA 1
ATOM 1996 C C . ASP A 1 263 ? 8.945 -11.916 24.381 1.00 92.38 263 ASP A C 1
ATOM 1998 O O . ASP A 1 263 ? 10.107 -12.132 24.725 1.00 92.38 263 ASP A O 1
ATOM 2002 N N . GLY A 1 264 ? 8.599 -10.765 23.793 1.00 89.00 264 GLY A N 1
ATOM 2003 C CA . GLY A 1 264 ? 9.533 -9.697 23.428 1.00 89.00 264 GLY A CA 1
ATOM 2004 C C . GLY A 1 264 ? 10.207 -9.866 22.063 1.00 89.00 264 GLY A C 1
ATOM 2005 O O . GLY A 1 264 ? 10.911 -8.949 21.636 1.00 89.00 264 GLY A O 1
ATOM 2006 N N . GLU A 1 265 ? 9.972 -10.975 21.364 1.00 91.19 265 GLU A N 1
ATOM 2007 C CA . GLU A 1 265 ? 10.456 -11.206 20.003 1.00 91.19 265 GLU A CA 1
ATOM 2008 C C . GLU A 1 265 ? 9.450 -10.676 18.978 1.00 91.19 265 GLU A C 1
ATOM 2010 O O . GLU A 1 265 ? 8.242 -10.871 19.114 1.00 91.19 265 GLU A O 1
ATOM 2015 N N . LEU A 1 266 ? 9.946 -9.960 17.964 1.00 89.81 266 LEU A N 1
ATOM 2016 C CA . LEU A 1 266 ? 9.121 -9.420 16.884 1.00 89.81 266 LEU A CA 1
ATOM 2017 C C . LEU A 1 266 ? 8.644 -10.563 15.984 1.00 89.81 266 LEU A C 1
ATOM 2019 O O . LEU A 1 266 ? 9.472 -11.223 15.362 1.00 89.81 266 LEU A O 1
ATOM 2023 N N . LEU A 1 267 ? 7.327 -10.734 15.874 1.00 88.81 267 LEU A N 1
ATOM 2024 C CA . LEU A 1 267 ? 6.717 -11.706 14.970 1.00 88.81 267 LEU A CA 1
ATOM 2025 C C . LEU A 1 267 ? 6.450 -11.100 13.592 1.00 88.81 267 LEU A C 1
ATOM 2027 O O . LEU A 1 267 ? 6.864 -11.646 12.576 1.00 88.81 267 LEU A O 1
ATOM 2031 N N . THR A 1 268 ? 5.735 -9.971 13.545 1.00 87.25 268 THR A N 1
ATOM 2032 C CA . THR A 1 268 ? 5.308 -9.364 12.276 1.00 87.25 268 THR A CA 1
ATOM 2033 C C . THR A 1 268 ? 4.871 -7.903 12.429 1.00 87.25 268 THR A C 1
ATOM 2035 O O . THR A 1 268 ? 4.606 -7.422 13.535 1.00 87.25 268 THR A O 1
ATOM 2038 N N . ASP A 1 269 ? 4.769 -7.209 11.295 1.00 88.12 269 ASP A N 1
ATOM 2039 C CA . ASP A 1 269 ? 4.169 -5.884 11.154 1.00 88.12 269 ASP A CA 1
ATOM 2040 C C . ASP A 1 269 ? 2.752 -5.998 10.577 1.00 88.12 269 ASP A C 1
ATOM 2042 O O . ASP A 1 269 ? 2.535 -6.624 9.539 1.00 88.12 269 ASP A O 1
ATOM 2046 N N . ILE A 1 270 ? 1.788 -5.314 11.191 1.00 88.75 270 ILE A N 1
ATOM 2047 C CA . ILE A 1 270 ? 0.392 -5.297 10.749 1.00 88.75 270 ILE A CA 1
ATOM 2048 C C . ILE A 1 270 ? -0.019 -3.878 10.358 1.00 88.75 270 ILE A C 1
ATOM 2050 O O . ILE A 1 270 ? 0.182 -2.913 11.101 1.00 88.75 270 ILE A O 1
ATOM 2054 N N . GLY A 1 271 ? -0.620 -3.757 9.173 1.00 88.19 271 GLY A N 1
ATOM 2055 C CA . GLY A 1 271 ? -1.078 -2.491 8.608 1.00 88.19 271 GLY A CA 1
ATOM 2056 C C . GLY A 1 271 ? -2.590 -2.263 8.684 1.00 88.19 271 GLY A C 1
ATOM 2057 O O . GLY A 1 271 ? -3.355 -3.127 9.119 1.00 88.19 271 GLY A O 1
ATOM 2058 N N . PRO A 1 272 ? -3.060 -1.092 8.223 1.00 86.69 272 PRO A N 1
ATOM 2059 C CA . PRO A 1 272 ? -4.443 -0.664 8.401 1.00 86.69 272 PRO A CA 1
ATOM 2060 C C . PRO A 1 272 ? -5.465 -1.601 7.766 1.00 86.69 272 PRO A C 1
ATOM 2062 O O . PRO A 1 272 ? -5.284 -2.005 6.630 1.00 86.69 272 PRO A O 1
ATOM 2065 N N . GLY A 1 273 ? -6.580 -1.848 8.441 1.00 84.38 273 GLY A N 1
ATOM 2066 C CA . GLY A 1 273 ? -7.673 -2.727 8.034 1.00 84.38 273 GLY A CA 1
ATOM 2067 C C . GLY A 1 273 ? -7.724 -4.032 8.829 1.00 84.38 273 GLY A C 1
ATOM 2068 O O . GLY A 1 273 ? -8.779 -4.657 8.874 1.00 84.38 273 GLY A O 1
ATOM 2069 N N . ALA A 1 274 ? -6.632 -4.377 9.513 1.00 88.25 274 ALA A N 1
ATOM 2070 C CA . ALA A 1 274 ? -6.559 -5.543 10.379 1.00 88.25 274 ALA A CA 1
ATOM 2071 C C . ALA A 1 274 ? -7.353 -5.364 11.679 1.00 88.25 274 ALA A C 1
ATOM 2073 O O . ALA A 1 274 ? -7.412 -4.269 12.257 1.00 88.25 274 ALA A O 1
ATOM 2074 N N . VAL A 1 275 ? -7.928 -6.468 12.155 1.00 90.19 275 VAL A N 1
ATOM 2075 C CA . VAL A 1 275 ? -8.557 -6.575 13.475 1.00 90.19 275 VAL A CA 1
ATOM 2076 C C . VAL A 1 275 ? -7.551 -7.192 14.439 1.00 90.19 275 VAL A C 1
ATOM 2078 O O . VAL A 1 275 ? -7.001 -8.249 14.169 1.00 90.19 275 VAL A O 1
ATOM 2081 N N . LEU A 1 276 ? -7.324 -6.522 15.562 1.00 92.25 276 LEU A N 1
ATOM 2082 C CA . LEU A 1 276 ? -6.302 -6.846 16.547 1.00 92.25 276 LEU A CA 1
ATOM 2083 C C . LEU A 1 276 ? -6.949 -7.264 17.868 1.00 92.25 276 LEU A C 1
ATOM 2085 O O . LEU A 1 276 ? -7.928 -6.657 18.324 1.00 92.25 276 LEU A O 1
ATOM 2089 N N . GLY A 1 277 ? -6.338 -8.242 18.534 1.00 89.50 277 GLY A N 1
ATOM 2090 C CA . GLY A 1 277 ? -6.736 -8.694 19.869 1.00 89.50 277 GLY A CA 1
ATOM 2091 C C . GLY A 1 277 ? -7.902 -9.689 19.875 1.00 89.50 277 GLY A C 1
ATOM 2092 O O . GLY A 1 277 ? -8.394 -10.052 20.942 1.00 89.50 277 GLY A O 1
ATOM 2093 N N . GLU A 1 278 ? -8.316 -10.161 18.705 1.00 89.56 278 GLU A N 1
ATOM 2094 C CA . GLU A 1 278 ? -9.355 -11.157 18.464 1.00 89.56 278 GLU A CA 1
ATOM 2095 C C . GLU A 1 278 ? -9.091 -12.480 19.200 1.00 89.56 278 GLU A C 1
ATOM 2097 O O . GLU A 1 278 ? -10.021 -13.081 19.742 1.00 89.56 278 GLU A O 1
ATOM 2102 N N . ARG A 1 279 ? -7.818 -12.887 19.326 1.00 86.75 279 ARG A N 1
ATOM 2103 C CA . ARG A 1 279 ? -7.415 -14.125 20.019 1.00 86.75 279 ARG A CA 1
ATOM 2104 C C . ARG A 1 279 ? -7.811 -14.142 21.490 1.00 86.75 279 ARG A C 1
ATOM 2106 O O . ARG A 1 279 ? -8.232 -15.180 21.993 1.00 86.75 279 ARG A O 1
ATOM 2113 N N . ALA A 1 280 ? -7.769 -12.995 22.168 1.00 88.25 280 ALA A N 1
ATOM 2114 C CA . ALA A 1 280 ? -8.121 -12.920 23.586 1.00 88.25 280 ALA A CA 1
ATOM 2115 C C . ALA A 1 280 ? -9.591 -13.261 23.861 1.00 88.25 280 ALA A C 1
ATOM 2117 O O . ALA A 1 280 ? -9.919 -13.727 24.949 1.00 88.25 280 ALA A O 1
ATOM 2118 N N . LEU A 1 281 ? -10.472 -13.107 22.869 1.00 86.69 281 LEU A N 1
ATOM 2119 C CA . LEU A 1 281 ? -11.885 -13.474 22.992 1.00 86.69 281 LEU A CA 1
ATOM 2120 C C . LEU A 1 281 ? -12.118 -14.987 22.951 1.00 86.69 281 LEU A C 1
ATOM 2122 O O . LEU A 1 281 ? -13.150 -15.463 23.426 1.00 86.69 281 LEU A O 1
ATOM 2126 N N . LEU A 1 282 ? -11.173 -15.738 22.382 1.00 84.75 282 LEU A N 1
ATOM 2127 C CA . LEU A 1 282 ? -11.225 -17.196 22.286 1.00 84.75 282 LEU A CA 1
ATOM 2128 C C . LEU A 1 282 ? -10.352 -17.865 23.355 1.00 84.75 282 LEU A C 1
ATOM 2130 O O . LEU A 1 282 ? -10.745 -18.885 23.914 1.00 84.75 282 LEU A O 1
ATOM 2134 N N . GLU A 1 283 ? -9.188 -17.281 23.645 1.00 85.12 283 GLU A N 1
ATOM 2135 C CA . GLU A 1 283 ? -8.150 -17.847 24.515 1.00 85.12 283 GLU A CA 1
ATOM 2136 C C . GLU A 1 283 ? -8.171 -17.252 25.943 1.00 85.12 283 GLU A C 1
ATOM 2138 O O . GLU A 1 283 ? -7.560 -17.802 26.855 1.00 85.12 283 GLU A O 1
ATOM 2143 N N . GLY A 1 284 ? -8.909 -16.159 26.173 1.00 85.81 284 GLY A N 1
ATOM 2144 C CA . GLY A 1 284 ? -9.129 -15.535 27.487 1.00 85.81 284 GLY A CA 1
ATOM 2145 C C . GLY A 1 284 ? -8.089 -14.488 27.909 1.00 85.81 284 GLY A C 1
ATOM 2146 O O . GLY A 1 284 ? -8.363 -13.697 28.813 1.00 85.81 284 GLY A O 1
ATOM 2147 N N . VAL A 1 285 ? -6.927 -14.446 27.250 1.00 92.81 285 VAL A N 1
ATOM 2148 C CA . VAL A 1 285 ? -5.843 -13.474 27.490 1.00 92.81 285 VAL A CA 1
ATOM 2149 C C . VAL A 1 285 ? -5.236 -12.989 26.174 1.00 92.81 285 VAL A C 1
ATOM 2151 O O . VAL A 1 285 ? -5.347 -13.654 25.143 1.00 92.81 285 VAL A O 1
ATOM 2154 N N . ARG A 1 286 ? -4.573 -11.831 26.193 1.00 94.06 286 ARG A N 1
ATOM 2155 C CA . ARG A 1 286 ? -3.760 -11.349 25.071 1.00 94.06 286 ARG A CA 1
ATOM 2156 C C . ARG A 1 286 ? -2.575 -12.291 24.855 1.00 94.06 286 ARG A C 1
ATOM 2158 O O . ARG A 1 286 ? -1.775 -12.508 25.760 1.00 94.06 286 ARG A O 1
ATOM 2165 N N . THR A 1 287 ? -2.457 -12.847 23.654 1.00 91.62 287 THR A N 1
ATOM 2166 C CA . THR A 1 287 ? -1.419 -13.834 23.306 1.00 91.62 287 THR A CA 1
ATOM 2167 C C . THR A 1 287 ? -0.086 -13.202 22.907 1.00 91.62 287 THR A C 1
ATOM 2169 O O . THR A 1 287 ? 0.927 -13.890 22.874 1.00 91.62 287 THR A O 1
ATOM 2172 N N . ALA A 1 288 ? -0.089 -11.908 22.594 1.00 93.56 288 ALA A N 1
ATOM 2173 C CA . ALA A 1 288 ? 1.062 -11.139 22.140 1.00 93.56 288 ALA A CA 1
ATOM 2174 C C . ALA A 1 288 ? 0.885 -9.666 22.537 1.00 93.56 288 ALA A C 1
ATOM 2176 O O . ALA A 1 288 ? -0.248 -9.200 22.717 1.00 93.56 288 ALA A O 1
ATOM 2177 N N . THR A 1 289 ? 1.996 -8.943 22.648 1.00 96.25 289 THR A N 1
ATOM 2178 C CA . THR A 1 289 ? 2.016 -7.488 22.803 1.00 96.25 289 THR A CA 1
ATOM 2179 C C . THR A 1 289 ? 1.864 -6.844 21.427 1.00 96.25 289 THR A C 1
ATOM 2181 O O . THR A 1 289 ? 2.570 -7.192 20.487 1.00 96.25 289 THR A O 1
ATOM 2184 N N . VAL A 1 290 ? 0.952 -5.883 21.301 1.00 96.75 290 VAL A N 1
ATOM 2185 C CA . VAL A 1 290 ? 0.744 -5.089 20.085 1.00 96.75 290 VAL A CA 1
ATOM 2186 C C . VAL A 1 290 ? 1.199 -3.666 20.364 1.00 96.75 290 VAL A C 1
ATOM 2188 O O . VAL A 1 290 ? 0.590 -2.969 21.181 1.00 96.75 290 VAL A O 1
ATOM 2191 N N . ARG A 1 291 ? 2.257 -3.222 19.684 1.00 96.81 291 ARG A N 1
ATOM 2192 C CA . ARG A 1 291 ? 2.878 -1.907 19.889 1.00 96.81 291 ARG A CA 1
ATOM 2193 C C . ARG A 1 291 ? 2.847 -1.086 18.607 1.00 96.81 291 ARG A C 1
ATOM 2195 O O . ARG A 1 291 ? 3.001 -1.608 17.511 1.00 96.81 291 ARG A O 1
ATOM 2202 N N . ALA A 1 292 ? 2.627 0.214 18.725 1.00 95.38 292 ALA A N 1
ATOM 2203 C CA . ALA A 1 292 ? 2.627 1.123 17.590 1.00 95.38 292 ALA A CA 1
ATOM 2204 C C . ALA A 1 292 ? 4.056 1.300 17.044 1.00 95.38 292 ALA A C 1
ATOM 2206 O O . ALA A 1 292 ? 4.930 1.793 17.754 1.00 95.38 292 ALA A O 1
ATOM 2207 N N . ARG A 1 293 ? 4.305 0.944 15.778 1.00 91.69 293 ARG A N 1
ATOM 2208 C CA . ARG A 1 293 ? 5.602 1.172 15.112 1.00 91.69 293 ARG A CA 1
ATOM 2209 C C . ARG A 1 293 ? 5.676 2.565 14.490 1.00 91.69 293 ARG A C 1
ATOM 2211 O O . ARG A 1 293 ? 6.714 3.223 14.521 1.00 91.69 293 ARG A O 1
ATOM 2218 N N . THR A 1 294 ? 4.559 3.025 13.938 1.00 89.12 294 THR A N 1
ATOM 2219 C CA . THR A 1 294 ? 4.342 4.416 13.514 1.00 89.12 294 THR A CA 1
ATOM 2220 C C . THR A 1 294 ? 3.322 5.070 14.447 1.00 89.12 294 THR A C 1
ATOM 2222 O O . THR A 1 294 ? 2.729 4.376 15.268 1.00 89.12 294 THR A O 1
ATOM 2225 N N . PRO A 1 295 ? 3.039 6.382 14.346 1.00 89.88 295 PRO A N 1
ATOM 2226 C CA . PRO A 1 295 ? 1.773 6.890 14.859 1.00 89.88 295 PRO A CA 1
ATOM 2227 C C . PRO A 1 295 ? 0.625 6.075 14.253 1.00 89.88 295 PRO A C 1
ATOM 2229 O O . PRO A 1 295 ? 0.634 5.824 13.044 1.00 89.88 295 PRO A O 1
ATOM 2232 N N . VAL A 1 296 ? -0.319 5.632 15.081 1.00 90.31 296 VAL A N 1
ATOM 2233 C CA . VAL A 1 296 ? -1.456 4.817 14.638 1.00 90.31 296 VAL A CA 1
ATOM 2234 C C . VAL A 1 296 ? -2.771 5.403 15.109 1.00 90.31 296 VAL A C 1
ATOM 2236 O O . VAL A 1 296 ? -2.867 6.075 16.141 1.00 90.31 296 VAL A O 1
ATOM 2239 N N . THR A 1 297 ? -3.818 5.111 14.349 1.00 89.56 297 THR A N 1
ATOM 2240 C CA . THR A 1 297 ? -5.187 5.350 14.786 1.00 89.56 297 THR A CA 1
ATOM 2241 C C . THR A 1 297 ? -5.970 4.053 14.754 1.00 89.56 297 THR A C 1
ATOM 2243 O O . THR A 1 297 ? -6.004 3.388 13.723 1.00 89.56 297 THR A O 1
ATOM 2246 N N . VAL A 1 298 ? -6.659 3.729 15.843 1.00 92.69 298 VAL A N 1
ATOM 2247 C CA . VAL A 1 298 ? -7.456 2.504 15.968 1.00 92.69 298 VAL A CA 1
ATOM 2248 C C . VAL A 1 298 ? -8.902 2.820 16.339 1.00 92.69 298 VAL A C 1
ATOM 2250 O O . VAL A 1 298 ? -9.177 3.823 16.999 1.00 92.69 298 VAL A O 1
ATOM 2253 N N . ALA A 1 299 ? -9.829 1.978 15.893 1.00 92.00 299 ALA A N 1
ATOM 2254 C CA . ALA A 1 299 ? -11.210 1.941 16.364 1.00 92.00 299 ALA A CA 1
ATOM 2255 C C . ALA A 1 299 ? -11.374 0.774 17.338 1.00 92.00 299 ALA A C 1
ATOM 2257 O O . ALA A 1 299 ? -11.179 -0.371 16.946 1.00 92.00 299 ALA A O 1
ATOM 2258 N N . VAL A 1 300 ? -11.750 1.055 18.581 1.00 93.75 300 VAL A N 1
ATOM 2259 C CA . VAL A 1 300 ? -11.937 0.050 19.631 1.00 93.75 300 VAL A CA 1
ATOM 2260 C C . VAL A 1 300 ? -13.423 -0.246 19.806 1.00 93.75 300 VAL A C 1
ATOM 2262 O O . VAL A 1 300 ? -14.249 0.670 19.885 1.00 93.75 300 VAL A O 1
ATOM 2265 N N . VAL A 1 301 ? -13.761 -1.535 19.860 1.00 92.62 301 VAL A N 1
ATOM 2266 C CA . VAL A 1 301 ? -15.111 -2.032 20.154 1.00 92.62 301 VAL A CA 1
ATOM 2267 C C . VAL A 1 301 ? -15.059 -3.198 21.133 1.00 92.62 301 VAL A C 1
ATOM 2269 O O . VAL A 1 301 ? -14.058 -3.909 21.234 1.00 92.62 301 VAL A O 1
ATOM 2272 N N . GLU A 1 302 ? -16.173 -3.435 21.823 1.00 92.06 302 GLU A N 1
ATOM 2273 C CA . GLU A 1 302 ? -16.359 -4.685 22.555 1.00 92.06 302 GLU A CA 1
ATOM 2274 C C . GLU A 1 302 ? -16.378 -5.861 21.582 1.00 92.06 302 GLU A C 1
ATOM 2276 O O . GLU A 1 302 ? -17.001 -5.792 20.518 1.00 92.06 302 GLU A O 1
ATOM 2281 N N . GLY A 1 303 ? -15.738 -6.962 21.971 1.00 85.00 303 GLY A N 1
ATOM 2282 C CA . GLY A 1 303 ? -15.618 -8.172 21.166 1.00 85.00 303 GLY A CA 1
ATOM 2283 C C . GLY A 1 303 ? -16.957 -8.774 20.753 1.00 85.00 303 GLY A C 1
ATOM 2284 O O . GLY A 1 303 ? -17.064 -9.350 19.679 1.00 85.00 303 GLY A O 1
ATOM 2285 N N . SER A 1 304 ? -18.005 -8.558 21.552 1.00 85.38 304 SER A N 1
ATOM 2286 C CA . SER A 1 304 ? -19.384 -8.953 21.239 1.00 85.38 304 SER A CA 1
ATOM 2287 C C . SER A 1 304 ? -19.986 -8.233 20.026 1.00 85.38 304 SER A C 1
ATOM 2289 O O . SER A 1 304 ? -21.026 -8.654 19.524 1.00 85.38 304 SER A O 1
ATOM 2291 N N . THR A 1 305 ? -19.349 -7.161 19.548 1.00 84.25 305 THR A N 1
ATOM 2292 C CA . THR A 1 305 ? -19.720 -6.460 18.308 1.00 84.25 305 THR A CA 1
ATOM 2293 C C . THR A 1 305 ? -19.320 -7.260 17.066 1.00 84.25 305 THR A C 1
ATOM 2295 O O . THR A 1 305 ? -19.885 -7.046 15.996 1.00 84.25 305 THR A O 1
ATOM 2298 N N . VAL A 1 306 ? -18.360 -8.181 17.198 1.00 83.12 306 VAL A N 1
ATOM 2299 C CA . VAL A 1 306 ? -17.881 -9.045 16.116 1.00 83.12 306 VAL A CA 1
ATOM 2300 C C . VAL A 1 306 ? -18.449 -10.450 16.311 1.00 83.12 306 VAL A C 1
ATOM 2302 O O . VAL A 1 306 ? -18.435 -10.989 17.417 1.00 83.12 306 VAL A O 1
ATOM 2305 N N . ALA A 1 307 ? -18.974 -11.049 15.240 1.00 84.81 307 ALA A N 1
ATOM 2306 C CA . ALA A 1 307 ? -19.490 -12.413 15.293 1.00 84.81 307 ALA A CA 1
ATOM 2307 C C . ALA A 1 307 ? -18.370 -13.393 15.670 1.00 84.81 307 ALA A C 1
ATOM 2309 O O . ALA A 1 307 ? -17.246 -13.289 15.176 1.00 84.81 307 ALA A O 1
ATOM 2310 N N . ARG A 1 308 ? -18.671 -14.364 16.536 1.00 83.94 308 ARG A N 1
ATOM 2311 C CA . ARG A 1 308 ? -17.665 -15.314 17.025 1.00 83.94 308 ARG A CA 1
ATOM 2312 C C . ARG A 1 308 ? -17.052 -16.129 15.889 1.00 83.94 308 ARG A C 1
ATOM 2314 O O . ARG A 1 308 ? -15.846 -16.341 15.879 1.00 83.94 308 ARG A O 1
ATOM 2321 N N . GLU A 1 309 ? -17.873 -16.537 14.931 1.00 85.56 309 GLU A N 1
ATOM 2322 C CA . GLU A 1 309 ? -17.445 -17.289 13.754 1.00 85.56 309 GLU A CA 1
ATOM 2323 C C . GLU A 1 309 ? -16.434 -16.491 12.917 1.00 85.56 309 GLU A C 1
ATOM 2325 O O . GLU A 1 309 ? -15.469 -17.051 12.406 1.00 85.56 309 GLU A O 1
ATOM 2330 N N . ASP A 1 310 ? -16.607 -15.169 1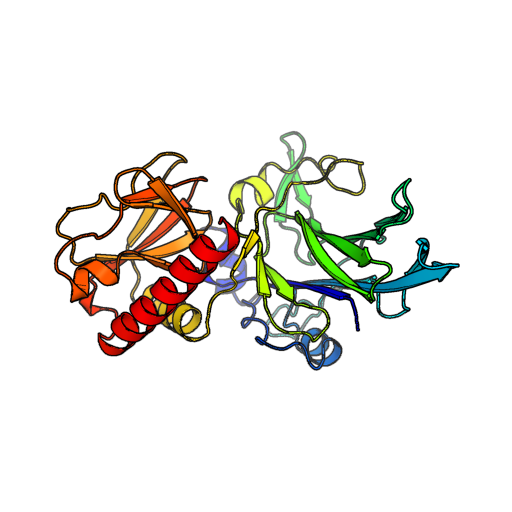2.830 1.00 86.12 310 ASP A N 1
ATOM 2331 C CA . ASP A 1 310 ? -15.681 -14.292 12.113 1.00 86.12 310 ASP A CA 1
ATOM 2332 C C . ASP A 1 310 ? -14.338 -14.163 12.848 1.00 86.12 310 ASP A C 1
ATOM 2334 O O . ASP A 1 31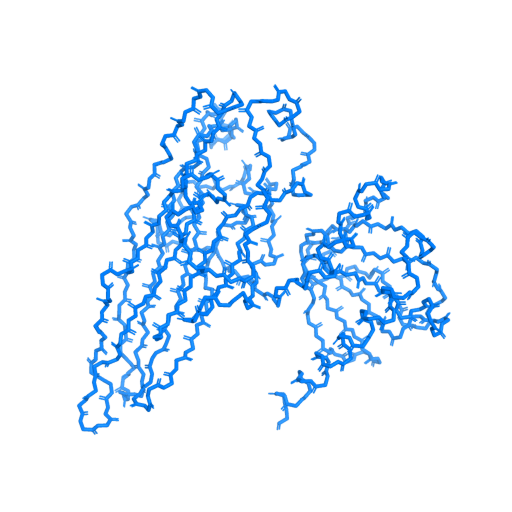0 ? -13.288 -14.169 12.207 1.00 86.12 310 ASP A O 1
ATOM 2338 N N . LEU A 1 311 ? -14.352 -14.120 14.186 1.00 82.75 311 LEU A N 1
ATOM 2339 C CA . LEU A 1 311 ? -13.127 -14.144 14.998 1.00 82.75 311 LEU A CA 1
ATOM 2340 C C . LEU A 1 311 ? -12.352 -15.452 14.800 1.00 82.75 311 LEU A C 1
ATOM 2342 O O . LEU A 1 311 ? -11.132 -15.432 14.669 1.00 82.75 311 LEU A O 1
ATOM 2346 N N . GLU A 1 312 ? -13.045 -16.590 14.751 1.00 84.88 312 GLU A N 1
ATOM 2347 C CA . GLU A 1 312 ? -12.417 -17.898 14.535 1.00 84.88 312 GLU A CA 1
ATOM 2348 C C . GLU A 1 312 ? -11.728 -17.978 13.164 1.00 84.88 312 GLU A C 1
ATOM 2350 O O . GLU A 1 312 ? -10.615 -18.500 13.063 1.00 84.88 312 GLU A O 1
ATOM 2355 N N . VAL A 1 313 ? -12.338 -17.408 12.119 1.00 83.69 313 VAL A N 1
ATOM 2356 C CA . VAL A 1 313 ? -11.715 -17.329 10.789 1.00 83.69 313 VAL A CA 1
ATOM 2357 C C . VAL A 1 313 ? -10.497 -16.399 10.791 1.00 83.69 313 VAL A C 1
ATOM 2359 O O . VAL A 1 313 ? -9.476 -16.773 10.214 1.00 83.69 313 VAL A O 1
ATOM 2362 N N . LEU A 1 314 ? -10.562 -15.241 11.462 1.00 83.81 314 LEU A N 1
ATOM 2363 C CA . LEU A 1 314 ? -9.417 -14.326 11.586 1.00 83.81 314 LEU A CA 1
ATOM 2364 C C . LEU A 1 314 ? -8.216 -15.001 12.255 1.00 83.81 314 LEU A C 1
ATOM 2366 O O . LEU A 1 314 ? -7.116 -14.968 11.712 1.00 83.81 314 LEU A O 1
ATOM 2370 N N . VAL A 1 315 ? -8.432 -15.683 13.385 1.00 81.50 315 VAL A N 1
ATOM 2371 C CA . VAL A 1 315 ? -7.352 -16.375 14.109 1.00 81.50 315 VAL A CA 1
ATOM 2372 C C . VAL A 1 315 ? -6.693 -17.450 13.247 1.00 81.50 315 VAL A C 1
ATOM 2374 O O . VAL A 1 315 ? -5.477 -17.628 13.298 1.00 81.50 315 VAL A O 1
ATOM 2377 N N . LEU A 1 316 ? -7.474 -18.178 12.445 1.00 76.81 316 LEU A N 1
ATOM 2378 C CA . LEU A 1 316 ? -6.927 -19.168 11.517 1.00 76.81 316 LEU A CA 1
ATOM 2379 C C . LEU A 1 316 ? -6.130 -18.528 10.373 1.00 76.81 316 LEU A C 1
ATOM 2381 O O . LEU A 1 316 ? -5.168 -19.143 9.915 1.00 76.81 316 LEU A O 1
ATOM 2385 N N . GLY A 1 317 ? -6.530 -17.340 9.912 1.00 73.56 317 GLY A N 1
ATOM 2386 C CA . GLY A 1 317 ? -5.801 -16.557 8.913 1.00 73.56 317 GLY A CA 1
ATOM 2387 C C . GLY A 1 317 ? -4.455 -16.074 9.447 1.00 73.56 317 GLY A C 1
ATOM 2388 O O . GLY A 1 317 ? -3.419 -16.480 8.928 1.00 73.56 317 GLY A O 1
ATOM 2389 N N . HIS A 1 318 ? -4.466 -15.324 10.551 1.00 76.50 318 HIS A N 1
ATOM 2390 C CA . HIS A 1 318 ? -3.250 -14.755 11.141 1.00 76.50 318 HIS A CA 1
ATOM 2391 C C . HIS A 1 318 ? -2.223 -15.824 11.545 1.00 76.50 318 HIS A C 1
ATOM 2393 O O . HIS A 1 318 ? -1.035 -15.645 11.313 1.00 76.50 318 HIS A O 1
ATOM 2399 N N . ARG A 1 319 ? -2.652 -16.987 12.061 1.00 67.31 319 ARG A N 1
ATOM 2400 C CA . ARG A 1 319 ? -1.721 -18.088 12.390 1.00 67.31 319 ARG A CA 1
ATOM 2401 C C . ARG A 1 319 ? -0.977 -18.652 11.177 1.00 67.31 319 ARG A C 1
ATOM 2403 O O . ARG A 1 319 ? 0.113 -19.189 11.338 1.00 67.31 319 ARG A O 1
ATOM 2410 N N . ARG A 1 320 ? -1.574 -18.609 9.981 1.00 58.34 320 ARG A N 1
ATOM 2411 C CA . ARG A 1 320 ? -0.890 -19.047 8.753 1.00 58.34 320 ARG A CA 1
ATOM 2412 C C . ARG A 1 320 ? 0.145 -18.021 8.322 1.00 58.34 320 ARG A C 1
ATOM 2414 O O . ARG A 1 320 ? 1.253 -18.406 7.984 1.00 58.34 320 ARG A O 1
ATOM 2421 N N . GLU A 1 321 ? -0.211 -16.745 8.397 1.00 62.16 321 GLU A N 1
ATOM 2422 C CA . GLU A 1 321 ? 0.680 -15.634 8.055 1.00 62.16 321 GLU A CA 1
ATOM 2423 C C . GLU A 1 321 ? 1.885 -15.555 9.009 1.00 62.16 321 GLU A C 1
ATOM 2425 O O . GLU A 1 321 ? 3.002 -15.337 8.552 1.00 62.16 321 GLU A O 1
ATOM 2430 N N . GLU A 1 322 ? 1.685 -15.813 10.309 1.00 63.31 322 GLU A N 1
ATOM 2431 C CA . GLU A 1 322 ? 2.766 -15.958 11.301 1.00 63.31 322 GLU A CA 1
ATOM 2432 C C . GLU A 1 322 ? 3.732 -17.100 10.918 1.00 63.31 322 GLU A C 1
ATOM 2434 O O . GLU A 1 322 ? 4.942 -16.892 10.872 1.00 63.31 322 GLU A O 1
ATOM 2439 N N . GLY A 1 323 ? 3.209 -18.286 10.578 1.00 55.38 323 GLY A N 1
ATOM 2440 C CA . GLY A 1 323 ? 4.039 -19.435 10.192 1.00 55.38 323 GLY A CA 1
ATOM 2441 C C . GLY A 1 323 ? 4.788 -19.246 8.867 1.00 55.38 323 GLY A C 1
ATOM 2442 O O . GLY A 1 323 ? 5.942 -19.642 8.748 1.00 55.38 323 GLY A O 1
ATOM 2443 N N . GLU A 1 324 ? 4.167 -18.597 7.879 1.00 55.97 324 GLU A N 1
ATOM 2444 C CA . GLU A 1 324 ? 4.822 -18.261 6.606 1.00 55.97 324 GLU A CA 1
ATOM 2445 C C . GLU A 1 324 ? 5.928 -17.203 6.785 1.00 55.97 324 GLU A C 1
ATOM 2447 O O . GLU A 1 324 ? 6.940 -17.247 6.082 1.00 55.97 324 GLU A O 1
ATOM 2452 N N . ALA A 1 325 ? 5.769 -16.271 7.734 1.00 53.72 325 ALA A N 1
ATOM 2453 C CA . ALA A 1 325 ? 6.792 -15.282 8.072 1.00 53.72 325 ALA A CA 1
ATOM 2454 C C . ALA A 1 325 ? 7.997 -15.904 8.802 1.00 53.72 325 ALA A C 1
ATOM 2456 O O . ALA A 1 325 ? 9.136 -15.538 8.505 1.00 53.72 325 ALA A O 1
ATOM 2457 N N . GLU A 1 326 ? 7.764 -16.864 9.706 1.00 53.00 326 GLU A N 1
ATOM 2458 C CA . GLU A 1 326 ? 8.829 -17.641 10.360 1.00 53.00 326 GLU A CA 1
ATOM 2459 C C . GLU A 1 326 ? 9.629 -18.475 9.345 1.00 53.00 326 GLU A C 1
ATOM 2461 O O . GLU A 1 326 ? 10.861 -18.442 9.359 1.00 53.00 326 GLU A O 1
ATOM 2466 N N . ASP A 1 327 ? 8.948 -19.149 8.412 1.00 43.53 327 ASP A N 1
ATOM 2467 C CA . ASP A 1 327 ? 9.587 -19.950 7.359 1.00 43.53 327 ASP A CA 1
ATOM 2468 C C . ASP A 1 327 ? 10.397 -19.093 6.365 1.00 43.53 327 ASP A C 1
ATOM 2470 O O . ASP A 1 327 ? 11.399 -19.555 5.821 1.00 43.53 327 ASP A O 1
ATOM 2474 N N . ALA A 1 328 ? 9.992 -17.842 6.117 1.00 41.72 328 ALA A N 1
ATOM 2475 C CA . ALA A 1 328 ? 10.716 -16.913 5.245 1.00 41.72 328 ALA A CA 1
ATOM 2476 C C . ALA A 1 328 ? 11.949 -16.268 5.911 1.00 41.72 328 ALA A C 1
ATOM 2478 O O . ALA A 1 328 ? 12.804 -15.716 5.210 1.00 41.72 328 ALA A O 1
ATOM 2479 N N . ALA A 1 329 ? 12.033 -16.303 7.245 1.00 40.78 329 ALA A N 1
ATOM 2480 C CA . ALA A 1 329 ? 13.137 -15.748 8.029 1.00 40.78 329 ALA A CA 1
ATOM 2481 C C . ALA A 1 329 ? 14.221 -16.783 8.405 1.00 40.78 329 ALA A C 1
ATOM 2483 O O . ALA A 1 329 ? 15.288 -16.381 8.885 1.00 40.78 329 ALA A O 1
ATOM 2484 N N . GLY A 1 330 ? 13.957 -18.082 8.203 1.00 32.94 330 GLY A N 1
ATOM 2485 C CA . GLY A 1 330 ? 14.880 -19.206 8.446 1.00 32.94 330 GLY A CA 1
ATOM 2486 C C . GLY A 1 330 ? 15.733 -19.597 7.243 1.00 32.94 330 GLY A C 1
ATOM 2487 O O . GLY A 1 330 ? 16.876 -20.058 7.480 1.00 32.94 330 GLY A O 1
#

Sequence (330 aa):
MPGVTSVSWIPSELIRGPMRVPFDLGLTHYDEPPPDHLDDLAALRRAGRFRMVNRVVAEAEVEDGRVTGARVLPETGGVIGLTNLLGGSVRFPAIAMPDLRTVTVADDGSHVVVRQTAGGRAPLPAPRLVNGRPRLVAPLIWTTLELELRADGSAAHRVVGASAFPRHWVYDGEGRLTEKVATTDSAAWMHTMEETQTPWHGTDAAALTTPAETELERRLSRDVMRSKPEVLRLAAGDVLFEQGDSGTQVALLLDGVVEVLHDGELLTDIGPGAVLGERALLEGVRTATVRARTPVTVAVVEGSTVAREDLEVLVLGHRREEGEAEDAAG

InterPro domains:
  IPR000595 Cyclic nucleotide-binding domain [PF00027] (233-306)
  IPR000595 Cyclic nucleotide-binding domain [PS50042] (212-308)
  IPR000595 Cyclic nucleotide-binding domain [SM00100] (216-325)
  IPR000595 Cyclic nucleotide-binding domain [cd00038] (230-308)
  IPR014710 RmlC-like jelly roll fold [G3DSA:2.60.120.10] (215-316)
  IPR018490 Cyclic nucleotide-binding domain superfamily [SSF51206] (228-306)